Protein AF-A0AAW5JPA8-F1 (afdb_monomer_lite)

Organism: NCBI:txid1673721

pLDDT: mean 83.31, std 19.34, range [35.12, 98.19]

Foldseek 3Di:
DDDDDDDDPDDDDDDDDDDDDDDDPDDPVVVVVVVVVVVVVVVVVVVVVVVVVVVVVVVVVVVVVVVVVVVVVVVVVVVVVVVVVVVVVVVVVVVVVVVVVVVVVVVVVVVVVVVLVVLLVVLVVLLVVLVVCVVVVVLVVSLVSDVVCPPVNLVSSLVSLVVVQVVDDPVVVVVPRSNVSSVVSVVVSD

Structure (mmCIF, N/CA/C/O backbone):
data_AF-A0AAW5JPA8-F1
#
_entry.id   AF-A0AAW5JPA8-F1
#
loop_
_atom_site.group_PDB
_atom_site.id
_atom_site.type_symbol
_atom_site.label_atom_id
_atom_site.label_alt_id
_atom_site.label_comp_id
_atom_site.label_asym_id
_atom_site.label_entity_id
_atom_site.label_seq_id
_atom_site.pdbx_PDB_ins_code
_atom_site.Cartn_x
_atom_site.Cartn_y
_atom_site.Cartn_z
_atom_site.occupancy
_atom_site.B_iso_or_equiv
_atom_site.auth_seq_id
_atom_site.auth_comp_id
_atom_site.auth_asym_id
_atom_site.auth_atom_id
_atom_site.pdbx_PDB_model_num
ATOM 1 N N . MET A 1 1 ? -48.860 -44.526 145.002 1.00 35.12 1 MET A N 1
ATOM 2 C CA . MET A 1 1 ? -48.130 -45.791 144.762 1.00 35.12 1 MET A CA 1
ATOM 3 C C . MET A 1 1 ? -49.117 -46.803 144.205 1.00 35.12 1 MET A C 1
ATOM 5 O O . MET A 1 1 ? -50.212 -46.855 144.745 1.00 35.12 1 MET A O 1
ATOM 9 N N . SER A 1 2 ? -48.682 -47.565 143.189 1.00 40.59 2 SER A N 1
ATOM 10 C CA . SER A 1 2 ? -49.334 -48.725 142.537 1.00 40.59 2 SER A CA 1
ATOM 11 C C . SER A 1 2 ? -50.616 -48.456 141.749 1.00 40.59 2 SER A C 1
ATOM 13 O O . SER A 1 2 ? -51.501 -47.786 142.254 1.00 40.59 2 SER A O 1
ATOM 15 N N . THR A 1 3 ? -50.829 -48.954 140.529 1.00 41.81 3 THR A N 1
ATOM 16 C CA . THR A 1 3 ? -50.140 -49.891 139.598 1.00 41.81 3 THR A CA 1
ATOM 17 C C . THR A 1 3 ? -50.833 -49.676 138.232 1.00 41.81 3 THR A C 1
ATOM 19 O O . THR A 1 3 ? -52.007 -49.318 138.232 1.00 41.81 3 THR A O 1
ATOM 22 N N . GLY A 1 4 ? -50.164 -49.686 137.070 1.00 38.84 4 GLY A N 1
ATOM 23 C CA . GLY A 1 4 ? -49.804 -50.893 136.294 1.00 38.84 4 GLY A CA 1
ATOM 24 C C . GLY A 1 4 ? -51.066 -51.591 135.751 1.00 38.84 4 GLY A C 1
ATOM 25 O O . GLY A 1 4 ? -51.997 -51.798 136.514 1.00 38.84 4 GLY A O 1
ATOM 26 N N . SER A 1 5 ? -51.216 -52.023 134.504 1.00 47.69 5 SER A N 1
ATOM 27 C CA . SER A 1 5 ? -50.374 -52.098 133.310 1.00 47.69 5 SER A CA 1
ATOM 28 C C . SER A 1 5 ? -51.313 -52.534 132.173 1.00 47.69 5 SER A C 1
ATOM 30 O O . SER A 1 5 ? -52.306 -53.215 132.430 1.00 47.69 5 SER A O 1
ATOM 32 N N . ASP A 1 6 ? -50.971 -52.150 130.950 1.00 46.78 6 ASP A N 1
ATOM 33 C CA . ASP A 1 6 ? -51.027 -52.973 129.738 1.00 46.78 6 ASP A CA 1
ATOM 34 C C . ASP A 1 6 ? -52.208 -53.929 129.554 1.00 46.78 6 ASP A C 1
ATOM 36 O O . ASP A 1 6 ? -52.205 -55.057 130.048 1.00 46.78 6 ASP A O 1
ATOM 40 N N . LYS A 1 7 ? -53.126 -53.533 128.671 1.00 40.72 7 LYS A N 1
ATOM 41 C CA . LYS A 1 7 ? -53.686 -54.460 127.690 1.00 40.72 7 LYS A CA 1
ATOM 42 C C . LYS A 1 7 ? -53.863 -53.755 126.351 1.00 40.72 7 LYS A C 1
ATOM 44 O O . LYS A 1 7 ? -54.593 -52.775 126.269 1.00 40.72 7 LYS A O 1
ATOM 49 N N . GLU A 1 8 ? -53.214 -54.347 125.348 1.00 40.47 8 GLU A N 1
ATOM 50 C CA . GLU A 1 8 ? -53.599 -54.348 123.931 1.00 40.47 8 GLU A CA 1
ATOM 51 C C . GLU A 1 8 ? -53.250 -53.038 123.198 1.00 40.47 8 GLU A C 1
ATOM 53 O O . GLU A 1 8 ? -53.978 -52.061 123.238 1.00 40.47 8 GLU A O 1
ATOM 58 N N . GLU A 1 9 ? -52.141 -52.892 122.470 1.00 40.81 9 GLU A N 1
ATOM 59 C CA . GLU A 1 9 ? -51.419 -53.860 121.630 1.00 40.81 9 GLU A CA 1
ATOM 60 C C . GLU A 1 9 ? -52.333 -54.775 120.800 1.00 40.81 9 GLU A C 1
ATOM 62 O O . GLU A 1 9 ? -52.071 -55.956 120.614 1.00 40.81 9 GLU A O 1
ATOM 67 N N . GLN A 1 10 ? -53.423 -54.213 120.276 1.00 39.72 10 GLN A N 1
ATOM 68 C CA . GLN A 1 10 ? -54.075 -54.716 119.071 1.00 39.72 10 GLN A CA 1
ATOM 69 C C . GLN A 1 10 ? -54.496 -53.529 118.199 1.00 39.72 10 GLN A C 1
ATOM 71 O O . GLN A 1 10 ? -55.139 -52.596 118.665 1.00 39.72 10 GLN A O 1
ATOM 76 N N . ALA A 1 11 ? -54.127 -53.597 116.922 1.00 38.91 11 ALA A N 1
ATOM 77 C CA . ALA A 1 11 ? -54.464 -52.664 115.847 1.00 38.91 11 ALA A CA 1
ATOM 78 C C . ALA A 1 11 ? -53.628 -51.375 115.753 1.00 38.91 11 ALA A C 1
ATOM 80 O O . ALA A 1 11 ? -54.106 -50.296 115.406 1.00 38.91 11 ALA A O 1
ATOM 81 N N . SER A 1 12 ? -52.314 -51.529 115.880 1.00 40.28 12 SER A N 1
ATOM 82 C CA . SER A 1 12 ? -51.448 -50.974 114.844 1.00 40.28 12 SER A CA 1
ATOM 83 C C . SER A 1 12 ? -51.970 -51.383 113.450 1.00 40.28 12 SER A C 1
ATOM 85 O O . SER A 1 12 ? -52.352 -52.531 113.234 1.00 40.28 12 SER A O 1
ATOM 87 N N . LEU A 1 13 ? -51.915 -50.431 112.509 1.00 45.81 13 LEU A N 1
ATOM 88 C CA . LEU A 1 13 ? -52.109 -50.574 111.055 1.00 45.81 13 LEU A CA 1
ATOM 89 C C . LEU A 1 13 ? -53.549 -50.452 110.516 1.00 45.81 13 LEU A C 1
ATOM 91 O O . LEU A 1 13 ? -54.180 -51.433 110.131 1.00 45.81 13 LEU A O 1
ATOM 95 N N . GLN A 1 14 ? -53.997 -49.207 110.349 1.00 39.03 14 GLN A N 1
ATOM 96 C CA . GLN A 1 14 ? -54.733 -48.747 109.158 1.00 39.03 14 GLN A CA 1
ATOM 97 C C . GLN A 1 14 ? -54.706 -47.211 109.165 1.00 39.03 14 GLN A C 1
ATOM 99 O O . GLN A 1 14 ? -55.479 -46.557 109.846 1.00 39.03 14 GLN A O 1
ATOM 104 N N . HIS A 1 15 ? -53.589 -46.616 108.754 1.00 45.59 15 HIS A N 1
ATOM 105 C CA . HIS A 1 15 ? -53.402 -46.090 107.402 1.00 45.59 15 HIS A CA 1
ATOM 106 C C . HIS A 1 15 ? -54.534 -45.181 106.910 1.00 45.59 15 HIS A C 1
ATOM 108 O O . HIS A 1 15 ? -55.661 -45.617 106.717 1.00 45.59 15 HIS A O 1
ATOM 114 N N . ALA A 1 16 ? -54.079 -43.991 106.520 1.00 40.31 16 ALA A N 1
ATOM 115 C CA . ALA A 1 16 ? -54.649 -43.088 105.534 1.00 40.31 16 ALA A CA 1
ATOM 116 C C . ALA A 1 16 ? -55.584 -41.996 106.059 1.00 40.31 16 ALA A C 1
ATOM 118 O O . ALA A 1 16 ? -56.517 -42.240 106.811 1.00 40.31 16 ALA A O 1
ATOM 119 N N . ALA A 1 17 ? -55.306 -40.810 105.516 1.00 38.59 17 ALA A N 1
ATOM 120 C CA . ALA A 1 17 ? -56.107 -39.598 105.525 1.00 38.59 17 ALA A CA 1
ATOM 121 C C . ALA A 1 17 ? -56.157 -38.853 106.870 1.00 38.59 17 ALA A C 1
ATOM 123 O O . ALA A 1 17 ? -56.498 -39.394 107.906 1.00 38.59 17 ALA A O 1
ATOM 124 N N . GLU A 1 18 ? -55.831 -37.574 106.967 1.00 37.81 18 GLU A N 1
ATOM 125 C CA . GLU A 1 18 ? -55.577 -36.564 105.950 1.00 37.81 18 GLU A CA 1
ATOM 126 C C . GLU A 1 18 ? -55.031 -35.357 106.720 1.00 37.81 18 GLU A C 1
ATOM 128 O O . GLU A 1 18 ? -55.553 -34.964 107.766 1.00 37.81 18 GLU A O 1
ATOM 133 N N . HIS A 1 19 ? -53.955 -34.760 106.220 1.00 50.25 19 HIS A N 1
ATOM 134 C CA . HIS A 1 19 ? -53.735 -33.342 106.448 1.00 50.25 19 HIS A CA 1
ATOM 135 C C . HIS A 1 19 ? -54.849 -32.579 105.738 1.00 50.25 19 HIS A C 1
ATOM 137 O O . HIS A 1 19 ? -54.941 -32.710 104.529 1.00 50.25 19 HIS A O 1
ATOM 143 N N . GLU A 1 20 ? -55.576 -31.703 106.431 1.00 37.34 20 GLU A N 1
ATOM 144 C CA . GLU A 1 20 ? -55.906 -30.393 105.861 1.00 37.34 20 GLU A CA 1
ATOM 145 C C . GLU A 1 20 ? -56.422 -29.424 106.929 1.00 37.34 20 GLU A C 1
ATOM 147 O O . GLU A 1 20 ? -57.424 -29.642 107.607 1.00 37.34 20 GLU A O 1
ATOM 152 N N . LYS A 1 21 ? -55.689 -28.320 107.100 1.00 42.56 21 LYS A N 1
ATOM 153 C CA . LYS A 1 21 ? -56.141 -27.162 107.874 1.00 42.56 21 LYS A CA 1
ATOM 154 C C . LYS A 1 21 ? -57.191 -26.413 107.042 1.00 42.56 21 LYS A C 1
ATOM 156 O O . LYS A 1 21 ? -57.010 -26.278 105.834 1.00 42.56 21 LYS A O 1
ATOM 161 N N . PRO A 1 22 ? -58.250 -25.868 107.661 1.00 41.97 22 PRO A N 1
ATOM 162 C CA . PRO A 1 22 ? -59.361 -25.270 106.936 1.00 41.97 22 PRO A CA 1
ATOM 163 C C . PRO A 1 22 ? -58.899 -24.023 106.174 1.00 41.97 22 PRO A C 1
ATOM 165 O O . PRO A 1 22 ? -58.449 -23.036 106.763 1.00 41.97 22 PRO A O 1
ATOM 168 N N . HIS A 1 23 ? -59.022 -24.066 104.849 1.00 45.38 23 HIS A N 1
ATOM 169 C CA . HIS A 1 23 ? -58.753 -22.941 103.965 1.00 45.38 23 HIS A CA 1
ATOM 170 C C . HIS A 1 23 ? -59.693 -21.767 104.289 1.00 45.38 23 HIS A C 1
ATOM 172 O O . HIS A 1 23 ? -60.901 -21.813 104.051 1.00 45.38 23 HIS A O 1
ATOM 178 N N . LYS A 1 24 ? -59.127 -20.673 104.820 1.00 49.31 24 LYS A N 1
ATOM 179 C CA . LYS A 1 24 ? -59.787 -19.361 104.857 1.00 49.31 24 LYS A CA 1
ATOM 180 C C . LYS A 1 24 ? -60.082 -18.940 103.419 1.00 49.31 24 LYS A C 1
ATOM 182 O O . LYS A 1 24 ? -59.168 -18.863 102.601 1.00 49.31 24 LYS A O 1
ATOM 187 N N . LYS A 1 25 ? -61.348 -18.643 103.124 1.00 53.53 25 LYS A N 1
ATOM 188 C CA . LYS A 1 25 ? -61.790 -18.102 101.834 1.00 53.53 25 LYS A CA 1
ATOM 189 C C . LYS A 1 25 ? -61.153 -16.725 101.634 1.00 53.53 25 LYS A C 1
ATOM 191 O O . LYS A 1 25 ? -61.656 -15.720 102.128 1.00 53.53 25 LYS A O 1
ATOM 196 N N . LEU A 1 26 ? -60.004 -16.698 100.969 1.00 54.34 26 LEU A N 1
ATOM 197 C CA . LEU A 1 26 ? -59.405 -15.478 100.444 1.00 54.34 26 LEU A CA 1
ATOM 198 C C . LEU A 1 26 ? -60.447 -14.813 99.535 1.00 54.34 26 LEU A C 1
ATOM 200 O O . LEU A 1 26 ? -61.056 -15.475 98.693 1.00 54.34 26 LEU A O 1
ATOM 204 N N . SER A 1 27 ? -60.714 -13.529 99.778 1.00 64.12 27 SER A N 1
ATOM 205 C CA . SER A 1 27 ? -61.751 -12.777 99.073 1.00 64.12 27 SER A CA 1
ATOM 206 C C . SER A 1 27 ? -61.521 -12.868 97.565 1.00 64.12 27 SER A C 1
ATOM 208 O O . SER A 1 27 ? -60.423 -12.596 97.081 1.00 64.12 27 SER A O 1
ATOM 210 N N . VAL A 1 28 ? -62.563 -13.232 96.817 1.00 69.62 28 VAL A N 1
ATOM 211 C CA . VAL A 1 28 ? -62.558 -13.308 95.342 1.00 69.62 28 VAL A CA 1
ATOM 212 C C . VAL A 1 28 ? -62.019 -12.010 94.725 1.00 69.62 28 VAL A C 1
ATOM 214 O O . VAL A 1 28 ? -61.326 -12.027 93.711 1.00 69.62 28 VAL A O 1
ATOM 217 N N . MET A 1 29 ? -62.259 -10.884 95.400 1.00 69.81 29 MET A N 1
ATOM 218 C CA . MET A 1 29 ? -61.772 -9.561 95.025 1.00 69.81 29 MET A CA 1
ATOM 219 C C . MET A 1 29 ? -60.236 -9.461 95.048 1.00 69.81 29 MET A C 1
ATOM 221 O O . MET A 1 29 ? -59.654 -8.826 94.174 1.00 69.81 29 MET A O 1
ATOM 225 N N . THR A 1 30 ? -59.559 -10.133 95.984 1.00 70.75 30 THR A N 1
ATOM 226 C CA . THR A 1 30 ? -58.089 -10.175 96.060 1.00 70.75 30 THR A CA 1
ATOM 227 C C . THR A 1 30 ? -57.494 -10.971 94.897 1.00 70.75 30 THR A C 1
ATOM 229 O O . THR A 1 30 ? -56.521 -10.528 94.293 1.00 70.75 30 THR A O 1
ATOM 232 N N . TYR A 1 31 ? -58.103 -12.102 94.523 1.00 80.31 31 TYR A N 1
ATOM 233 C CA . TYR A 1 31 ? -57.680 -12.870 93.347 1.00 80.31 31 TYR A CA 1
ATOM 234 C C . TYR A 1 31 ? -57.886 -12.096 92.041 1.00 80.31 31 TYR A C 1
ATOM 236 O O . TYR A 1 31 ? -57.008 -12.133 91.184 1.00 80.31 31 TYR A O 1
ATOM 244 N N . LEU A 1 32 ? -58.990 -11.351 91.901 1.00 81.12 32 LEU A N 1
ATOM 245 C CA . LEU A 1 32 ? -59.243 -10.508 90.727 1.00 81.12 32 LEU A CA 1
ATOM 246 C C . LEU A 1 32 ? -58.180 -9.405 90.577 1.00 81.12 32 LEU A C 1
ATOM 248 O O . LEU A 1 32 ? -57.671 -9.186 89.483 1.00 81.12 32 LEU A O 1
ATOM 252 N N . VAL A 1 33 ? -57.798 -8.748 91.677 1.00 84.00 33 VAL A N 1
ATOM 253 C CA . VAL A 1 33 ? -56.738 -7.722 91.677 1.00 84.00 33 VAL A CA 1
ATOM 254 C C . VAL A 1 33 ? -55.378 -8.323 91.318 1.00 84.00 33 VAL A C 1
ATOM 256 O O . VAL A 1 33 ? -54.648 -7.734 90.525 1.00 84.00 33 VAL A O 1
ATOM 259 N N . ILE A 1 34 ? -55.047 -9.509 91.839 1.00 82.75 34 ILE A N 1
ATOM 260 C CA . ILE A 1 34 ? -53.806 -10.219 91.488 1.00 82.75 34 ILE A CA 1
ATOM 261 C C . ILE A 1 34 ? -53.817 -10.642 90.013 1.00 82.75 34 ILE A C 1
ATOM 263 O O . ILE A 1 34 ? -52.799 -10.501 89.343 1.00 82.75 34 ILE A O 1
ATOM 267 N N . LEU A 1 35 ? -54.954 -11.103 89.484 1.00 83.19 35 LEU A N 1
ATOM 268 C CA . LEU A 1 35 ? -55.107 -11.466 88.073 1.00 83.19 35 LEU A CA 1
ATOM 269 C C . LEU A 1 35 ? -54.914 -10.246 87.156 1.00 83.19 35 LEU A C 1
ATOM 271 O O . LEU A 1 35 ? -54.209 -10.336 86.155 1.00 83.19 35 LEU A O 1
ATOM 275 N N . ILE A 1 36 ? -55.489 -9.097 87.524 1.00 84.88 36 ILE A N 1
ATOM 276 C CA . ILE A 1 36 ? -55.318 -7.831 86.798 1.00 84.88 36 ILE A CA 1
ATOM 277 C C . ILE A 1 36 ? -53.856 -7.373 86.864 1.00 84.88 36 ILE A C 1
ATOM 279 O O . ILE A 1 36 ? -53.275 -7.033 85.837 1.00 84.88 36 ILE A O 1
ATOM 283 N N . ALA A 1 37 ? -53.229 -7.413 88.042 1.00 83.06 37 ALA A N 1
ATOM 284 C CA . ALA A 1 37 ? -51.821 -7.059 88.207 1.00 83.06 37 ALA A CA 1
ATOM 285 C C . ALA A 1 37 ? -50.890 -7.990 87.409 1.00 83.06 37 ALA A C 1
ATOM 287 O O . ALA A 1 37 ? -49.956 -7.519 86.763 1.00 83.06 37 ALA A O 1
ATOM 288 N N . ALA A 1 38 ? -51.170 -9.295 87.394 1.00 87.56 38 ALA A N 1
ATOM 289 C CA . ALA A 1 38 ? -50.450 -10.268 86.581 1.00 87.56 38 ALA A CA 1
ATOM 290 C C . ALA A 1 38 ? -50.628 -9.991 85.081 1.00 87.56 38 ALA A C 1
ATOM 292 O O . ALA A 1 38 ? -49.649 -10.025 84.344 1.00 87.56 38 ALA A O 1
ATOM 293 N N . ALA A 1 39 ? -51.836 -9.641 84.629 1.00 87.38 39 ALA A N 1
ATOM 294 C CA . ALA A 1 39 ? -52.081 -9.246 83.243 1.00 87.38 39 ALA A CA 1
ATOM 295 C C . ALA A 1 39 ? -51.302 -7.976 82.860 1.00 87.38 39 ALA A C 1
ATOM 297 O O . ALA A 1 39 ? -50.673 -7.943 81.807 1.00 87.38 39 ALA A O 1
ATOM 298 N N . PHE A 1 40 ? -51.264 -6.960 83.728 1.00 87.88 40 PHE A N 1
ATOM 299 C CA . PHE A 1 40 ? -50.447 -5.761 83.509 1.00 87.88 40 PHE A CA 1
ATOM 300 C C . PHE A 1 40 ? -48.944 -6.063 83.481 1.00 87.88 40 PHE A C 1
ATOM 302 O O . PHE A 1 40 ? -48.231 -5.510 82.647 1.00 87.88 40 PHE A O 1
ATOM 309 N N . LEU A 1 41 ? -48.456 -6.962 84.340 1.00 84.44 41 LEU A N 1
ATOM 310 C CA . LEU A 1 41 ? -47.060 -7.410 84.312 1.00 84.44 41 LEU A CA 1
ATOM 311 C C . LEU A 1 41 ? -46.729 -8.179 83.030 1.00 84.44 41 LEU A C 1
ATOM 313 O O . LEU A 1 41 ? -45.668 -7.962 82.450 1.00 84.44 41 LEU A O 1
ATOM 317 N N . LEU A 1 42 ? -47.639 -9.033 82.558 1.00 83.38 42 LEU A N 1
ATOM 318 C CA . LEU A 1 42 ? -47.493 -9.736 81.284 1.00 83.38 42 LEU A CA 1
ATOM 319 C C . LEU A 1 42 ? -47.501 -8.760 80.101 1.00 83.38 42 LEU A C 1
ATOM 321 O O . LEU A 1 42 ? -46.689 -8.909 79.191 1.00 83.38 42 LEU A O 1
ATOM 325 N N . LEU A 1 43 ? -48.348 -7.727 80.136 1.00 84.44 43 LEU A N 1
ATOM 326 C CA . LEU A 1 43 ? -48.354 -6.657 79.135 1.00 84.44 43 LEU A CA 1
ATOM 327 C C . LEU A 1 43 ? -47.056 -5.842 79.161 1.00 84.44 43 LEU A C 1
ATOM 329 O O . LEU A 1 43 ? -46.518 -5.544 78.099 1.00 84.44 43 LEU A O 1
ATOM 333 N N . LEU A 1 44 ? -46.513 -5.530 80.341 1.00 83.94 44 LEU A N 1
ATOM 334 C CA . LEU A 1 44 ? -45.218 -4.852 80.474 1.00 83.94 44 LEU A CA 1
ATOM 335 C C . LEU A 1 44 ? -44.070 -5.712 79.936 1.00 83.94 44 LEU A C 1
ATOM 337 O O . LEU A 1 44 ? -43.240 -5.212 79.181 1.00 83.94 44 LEU A O 1
ATOM 341 N N . LEU A 1 45 ? -44.038 -7.005 80.265 1.00 77.62 45 LEU A N 1
ATOM 342 C CA . LEU A 1 45 ? -43.052 -7.949 79.728 1.00 77.62 45 LEU A CA 1
ATOM 343 C C . LEU A 1 45 ? -43.160 -8.075 78.202 1.00 77.62 45 LEU A C 1
ATOM 345 O O . LEU A 1 45 ? -42.141 -8.033 77.513 1.00 77.62 45 LEU A O 1
ATOM 349 N N . SER A 1 46 ? -44.383 -8.162 77.670 1.00 76.19 46 SER A N 1
ATOM 350 C CA . SER A 1 46 ? -44.649 -8.177 76.228 1.00 76.19 46 SER A CA 1
ATOM 351 C C . SER A 1 46 ? -44.191 -6.883 75.555 1.00 76.19 46 SER A C 1
ATOM 353 O O . SER A 1 46 ? -43.585 -6.924 74.488 1.00 76.19 46 SER A O 1
ATOM 355 N N . TYR A 1 47 ? -44.432 -5.736 76.189 1.00 77.75 47 TYR A N 1
ATOM 356 C CA . TYR A 1 47 ? -44.018 -4.431 75.687 1.00 77.75 47 TYR A CA 1
ATOM 357 C C . TYR A 1 47 ? -42.491 -4.284 75.661 1.00 77.75 47 TYR A C 1
ATOM 359 O O . TYR A 1 47 ? -41.941 -3.850 74.654 1.00 77.75 47 TYR A O 1
ATOM 367 N N . PHE A 1 48 ? -41.781 -4.713 76.711 1.00 74.00 48 PHE A N 1
ATOM 368 C CA . PHE A 1 48 ? -40.312 -4.694 76.733 1.00 74.00 48 PHE A CA 1
ATOM 369 C C . PHE A 1 48 ? -39.690 -5.636 75.694 1.00 74.00 48 PHE A C 1
ATOM 371 O O . PHE A 1 48 ? -38.721 -5.257 75.031 1.00 74.00 48 PHE A O 1
ATOM 378 N N . MET A 1 49 ? -40.253 -6.837 75.520 1.00 68.56 49 MET A N 1
ATOM 379 C CA . MET A 1 49 ? -39.843 -7.768 74.460 1.00 68.56 49 MET A CA 1
ATOM 380 C C . MET A 1 49 ? -40.032 -7.139 73.077 1.00 68.56 49 MET A C 1
ATOM 382 O O . MET A 1 49 ? -39.126 -7.178 72.248 1.00 68.56 49 MET A O 1
ATOM 386 N N . GLN A 1 50 ? -41.178 -6.495 72.852 1.00 64.44 50 GLN A N 1
ATOM 387 C CA . GLN A 1 50 ? -41.484 -5.840 71.588 1.00 64.44 50 GLN A CA 1
ATOM 388 C C . GLN A 1 50 ? -40.629 -4.591 71.358 1.00 64.44 50 GLN A C 1
ATOM 390 O O . GLN A 1 50 ? -40.222 -4.349 70.232 1.00 64.44 50 GLN A O 1
ATOM 395 N N . GLN A 1 51 ? -40.286 -3.823 72.392 1.00 66.25 51 GLN A N 1
ATOM 396 C CA . GLN A 1 51 ? -39.446 -2.635 72.251 1.00 66.25 51 GLN A CA 1
ATOM 397 C C . GLN A 1 51 ? -38.003 -2.985 71.863 1.00 66.25 51 GLN A C 1
ATOM 399 O O . GLN A 1 51 ? -37.453 -2.327 70.981 1.00 66.25 51 GLN A O 1
ATOM 404 N N . ARG A 1 52 ? -37.410 -4.040 72.448 1.00 62.03 52 ARG A N 1
ATOM 405 C CA . ARG A 1 52 ? -36.101 -4.549 71.994 1.00 62.03 52 ARG A CA 1
ATOM 406 C C . ARG A 1 52 ? -36.182 -5.148 70.595 1.00 62.03 52 ARG A C 1
ATOM 408 O O . ARG A 1 52 ? -35.384 -4.766 69.749 1.00 62.03 52 ARG A O 1
ATOM 415 N N . ALA A 1 53 ? -37.173 -6.000 70.327 1.00 61.22 53 ALA A N 1
ATOM 416 C CA . ALA A 1 53 ? -37.343 -6.612 69.009 1.00 61.22 53 ALA A CA 1
ATOM 417 C C . ALA A 1 53 ? -37.575 -5.567 67.902 1.00 61.22 53 ALA A C 1
ATOM 419 O O . ALA A 1 53 ? -37.062 -5.708 66.799 1.00 61.22 53 ALA A O 1
ATOM 420 N N . ASN A 1 54 ? -38.303 -4.487 68.196 1.00 60.94 54 ASN A N 1
ATOM 421 C CA . ASN A 1 54 ? -38.570 -3.414 67.240 1.00 60.94 54 ASN A CA 1
ATOM 422 C C . ASN A 1 54 ? -37.345 -2.501 67.042 1.00 60.94 54 ASN A C 1
ATOM 424 O O . ASN A 1 54 ? -37.103 -2.046 65.931 1.00 60.94 54 ASN A O 1
ATOM 428 N N . GLN A 1 55 ? -36.535 -2.258 68.080 1.00 60.66 55 GLN A N 1
ATOM 429 C CA . GLN A 1 55 ? -35.256 -1.545 67.938 1.00 60.66 55 GLN A CA 1
ATOM 430 C C . GLN A 1 55 ? -34.228 -2.354 67.142 1.00 60.66 55 GLN A C 1
ATOM 432 O O . GLN A 1 55 ? -33.561 -1.790 66.279 1.00 60.66 55 GLN A O 1
ATOM 437 N N . GLU A 1 56 ? -34.127 -3.659 67.398 1.00 60.69 56 GLU A N 1
ATOM 438 C CA . GLU A 1 56 ? -33.254 -4.567 66.650 1.00 60.69 56 GLU A CA 1
ATOM 439 C C . GLU A 1 56 ? -33.710 -4.670 65.187 1.00 60.69 56 GLU A C 1
ATOM 441 O O . GLU A 1 56 ? -32.891 -4.488 64.296 1.00 60.69 56 GLU A O 1
ATOM 446 N N . ALA A 1 57 ? -35.013 -4.813 64.914 1.00 61.47 57 ALA A N 1
ATOM 447 C CA . ALA A 1 57 ? -35.542 -4.832 63.547 1.00 61.47 57 ALA A CA 1
ATOM 448 C C . ALA A 1 57 ? -35.331 -3.504 62.793 1.00 61.47 57 ALA A C 1
ATOM 450 O O . ALA A 1 57 ? -35.021 -3.516 61.605 1.00 61.47 57 ALA A O 1
ATOM 451 N N . ILE A 1 58 ? -35.473 -2.351 63.458 1.00 60.84 58 ILE A N 1
ATOM 452 C CA . ILE A 1 58 ? -35.211 -1.039 62.841 1.00 60.84 58 ILE A CA 1
ATOM 453 C C . ILE A 1 58 ? -33.711 -0.842 62.582 1.00 60.84 58 ILE A C 1
ATOM 455 O O . ILE A 1 58 ? -33.350 -0.331 61.523 1.00 60.84 58 ILE A O 1
ATOM 459 N N . ALA A 1 59 ? -32.840 -1.250 63.509 1.00 64.38 59 ALA A N 1
ATOM 460 C CA . ALA A 1 59 ? -31.391 -1.186 63.326 1.00 64.38 59 ALA A CA 1
ATOM 461 C C . ALA A 1 59 ? -30.924 -2.100 62.183 1.00 64.38 59 ALA A C 1
ATOM 463 O O . ALA A 1 59 ? -30.122 -1.678 61.353 1.00 64.38 59 ALA A O 1
ATOM 464 N N . ASP A 1 60 ? -31.484 -3.307 62.091 1.00 62.56 60 ASP A N 1
ATOM 465 C CA . ASP A 1 60 ? -31.174 -4.273 61.037 1.00 62.56 60 ASP A CA 1
ATOM 466 C C . ASP A 1 60 ? -31.689 -3.785 59.672 1.00 62.56 60 ASP A C 1
ATOM 468 O O . ASP A 1 60 ? -30.954 -3.795 58.686 1.00 62.56 60 ASP A O 1
ATOM 472 N N . LEU A 1 61 ? -32.901 -3.218 59.607 1.00 64.56 61 LEU A N 1
ATOM 473 C CA . LEU A 1 61 ? -33.421 -2.563 58.399 1.00 64.56 61 LEU A CA 1
ATOM 474 C C . LEU A 1 61 ? -32.577 -1.352 57.977 1.00 64.56 61 LEU A C 1
ATOM 476 O O . LEU A 1 61 ? -32.316 -1.185 56.788 1.00 64.56 61 LEU A O 1
ATOM 480 N N . GLN A 1 62 ? -32.121 -0.517 58.916 1.00 61.25 62 GLN A N 1
ATOM 481 C CA . GLN A 1 62 ? -31.235 0.614 58.614 1.00 61.25 62 GLN A CA 1
ATOM 482 C C . GLN A 1 62 ? -29.864 0.145 58.120 1.00 61.25 62 GLN A C 1
ATOM 484 O O . GLN A 1 62 ? -29.354 0.683 57.140 1.00 61.25 62 GLN A O 1
ATOM 489 N N . GLN A 1 63 ? -29.282 -0.879 58.745 1.00 66.50 63 GLN A N 1
ATOM 490 C CA . GLN A 1 63 ? -28.016 -1.467 58.315 1.00 66.50 63 GLN A CA 1
ATOM 491 C C . GLN A 1 63 ? -28.137 -2.106 56.925 1.00 66.50 63 GLN A C 1
ATOM 493 O O . GLN A 1 63 ? -27.265 -1.901 56.082 1.00 66.50 63 GLN A O 1
ATOM 498 N N . THR A 1 64 ? -29.237 -2.814 56.662 1.00 66.81 64 THR A N 1
ATOM 499 C CA . THR A 1 64 ? -29.522 -3.442 55.362 1.00 66.81 64 THR A CA 1
ATOM 500 C C . THR A 1 64 ? -29.820 -2.399 54.282 1.00 66.81 64 THR A C 1
ATOM 502 O O . THR A 1 64 ? -29.395 -2.542 53.141 1.00 66.81 64 THR A O 1
ATOM 505 N N . SER A 1 65 ? -30.505 -1.308 54.631 1.00 64.88 65 SER A N 1
ATOM 506 C CA . SER A 1 65 ? -30.745 -0.181 53.726 1.00 64.88 65 SER A CA 1
ATOM 507 C C . SER A 1 65 ? -29.445 0.543 53.383 1.00 64.88 65 SER A C 1
ATOM 509 O O . SER A 1 65 ? -29.191 0.825 52.215 1.00 64.88 65 SER A O 1
ATOM 511 N N . ASN A 1 66 ? -28.602 0.826 54.378 1.00 68.50 66 ASN A N 1
ATOM 512 C CA . ASN A 1 66 ? -27.320 1.493 54.162 1.00 68.50 66 ASN A CA 1
ATOM 513 C C . ASN A 1 66 ? -26.373 0.621 53.326 1.00 68.50 66 ASN A C 1
ATOM 515 O O . ASN A 1 66 ? -25.719 1.133 52.421 1.00 68.50 66 ASN A O 1
ATOM 519 N N . SER A 1 67 ? -26.341 -0.695 53.561 1.00 74.19 67 SER A N 1
ATOM 520 C CA . SER A 1 67 ? -25.537 -1.620 52.756 1.00 74.19 67 SER A CA 1
ATOM 521 C C . SER A 1 67 ? -26.083 -1.802 51.335 1.00 74.19 67 SER A C 1
ATOM 523 O O . SER A 1 67 ? -25.295 -1.875 50.393 1.00 74.19 67 SER A O 1
ATOM 525 N N . ALA A 1 68 ? -27.406 -1.802 51.144 1.00 77.12 68 ALA A N 1
ATOM 526 C CA . ALA A 1 68 ? -28.027 -1.838 49.820 1.00 77.12 68 ALA A CA 1
ATOM 527 C C . ALA A 1 68 ? -27.749 -0.558 49.014 1.00 77.12 68 ALA A C 1
ATOM 529 O O . ALA A 1 68 ? -27.416 -0.644 47.834 1.00 77.12 68 ALA A O 1
ATOM 530 N N . VAL A 1 69 ? -27.823 0.618 49.648 1.00 81.94 69 VAL A N 1
ATOM 531 C CA . VAL A 1 69 ? -27.459 1.902 49.021 1.00 81.94 69 VAL A CA 1
ATOM 532 C C . VAL A 1 69 ? -25.977 1.920 48.658 1.00 81.94 69 VAL A C 1
ATOM 534 O O . VAL A 1 69 ? -25.633 2.235 47.527 1.00 81.94 69 VAL A O 1
ATOM 537 N N . GLN A 1 70 ? -25.100 1.484 49.561 1.00 82.62 70 GLN A N 1
ATOM 538 C CA . GLN A 1 70 ? -23.665 1.438 49.291 1.00 82.62 70 GLN A CA 1
ATOM 539 C C . GLN A 1 70 ? -23.311 0.436 48.180 1.00 82.62 70 GLN A C 1
ATOM 541 O O . GLN A 1 70 ? -22.443 0.700 47.349 1.00 82.62 70 GLN A O 1
ATOM 546 N N . SER A 1 71 ? -24.011 -0.700 4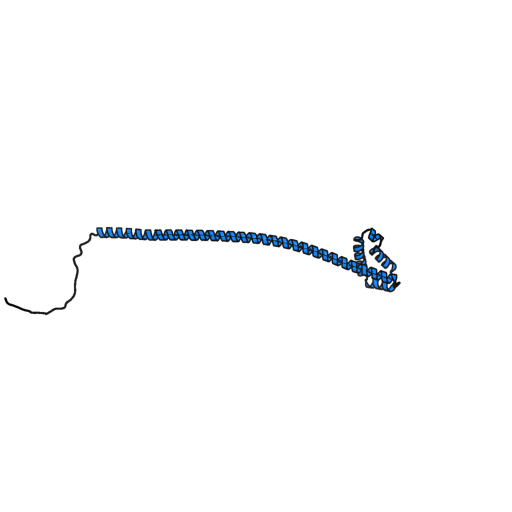8.113 1.00 86.62 71 SER A N 1
ATOM 547 C CA . SER A 1 71 ? -23.881 -1.643 47.000 1.00 86.62 71 SER A CA 1
ATOM 548 C C . SER A 1 71 ? -24.366 -1.041 45.682 1.00 86.62 71 SER A C 1
ATOM 550 O O . SER A 1 71 ? -23.750 -1.296 44.650 1.00 86.62 71 SER A O 1
ATOM 552 N N . LEU A 1 72 ? -25.451 -0.261 45.696 1.00 87.00 72 LEU A N 1
ATOM 553 C CA . LEU A 1 72 ? -25.938 0.453 44.515 1.00 87.00 72 LEU A CA 1
ATOM 554 C C . LEU A 1 72 ? -24.938 1.515 44.052 1.00 87.00 72 LEU A C 1
ATOM 556 O O . LEU A 1 72 ? -24.652 1.573 42.859 1.00 87.00 72 LEU A O 1
ATOM 560 N N . ASP A 1 73 ? -24.363 2.294 44.968 1.00 88.00 73 ASP A N 1
ATOM 561 C CA . ASP A 1 73 ? -23.341 3.296 44.646 1.00 88.00 73 ASP A CA 1
ATOM 562 C C . ASP A 1 73 ? -22.099 2.650 44.025 1.00 88.00 73 ASP A C 1
ATOM 564 O O . ASP A 1 73 ? -21.602 3.121 43.001 1.00 88.00 73 ASP A O 1
ATOM 568 N N . ASN A 1 74 ? -21.644 1.522 44.580 1.00 91.19 74 ASN A N 1
ATOM 569 C CA . ASN A 1 74 ? -20.548 0.743 44.005 1.00 91.19 74 ASN A CA 1
ATOM 570 C C . ASN A 1 74 ? -20.883 0.258 42.587 1.00 91.19 74 ASN A C 1
ATOM 572 O O . ASN A 1 74 ? -20.063 0.401 41.682 1.00 91.19 74 ASN A O 1
ATOM 576 N N . LEU A 1 75 ? -22.095 -0.265 42.372 1.00 91.62 75 LEU A N 1
ATOM 577 C CA . LEU A 1 75 ? -22.532 -0.760 41.064 1.00 91.62 75 LEU A CA 1
ATOM 578 C C . LEU A 1 75 ? -22.662 0.374 40.034 1.00 91.62 75 LEU A C 1
ATOM 580 O O . LEU A 1 75 ? -22.346 0.194 38.859 1.00 91.62 75 LEU A O 1
ATOM 584 N N . ILE A 1 76 ? -23.108 1.558 40.463 1.00 91.19 76 ILE A N 1
ATOM 585 C CA . ILE A 1 76 ? -23.167 2.760 39.623 1.00 91.19 76 ILE A CA 1
ATOM 586 C C . ILE A 1 76 ? -21.753 3.213 39.256 1.00 91.19 76 ILE A C 1
ATOM 588 O O . ILE A 1 76 ? -21.496 3.461 38.078 1.00 91.19 76 ILE A O 1
ATOM 592 N N . ALA A 1 77 ? -20.839 3.272 40.227 1.00 93.38 77 ALA A N 1
ATOM 593 C CA . ALA A 1 77 ? -19.450 3.654 39.999 1.00 93.38 77 ALA A CA 1
ATOM 594 C C . ALA A 1 77 ? -18.742 2.685 39.041 1.00 93.38 77 ALA A C 1
ATOM 596 O O . ALA A 1 77 ? -18.056 3.124 38.116 1.00 93.38 77 ALA A O 1
ATOM 597 N N . GLU A 1 78 ? -18.953 1.378 39.212 1.00 92.50 78 GLU A N 1
ATOM 598 C CA . GLU A 1 78 ? -18.433 0.349 38.312 1.00 92.50 78 GLU A CA 1
ATOM 599 C C . GLU A 1 78 ? -19.029 0.489 36.910 1.00 92.50 78 GLU A C 1
ATOM 601 O O . GLU A 1 78 ? -18.289 0.533 35.929 1.00 92.50 78 GLU A O 1
ATOM 606 N N . ARG A 1 79 ? -20.351 0.657 36.798 1.00 93.12 79 ARG A N 1
ATOM 607 C CA . ARG A 1 79 ? -21.024 0.888 35.514 1.00 93.12 79 ARG A CA 1
ATOM 608 C C . ARG A 1 79 ? -20.490 2.131 34.809 1.00 93.12 79 ARG A C 1
ATOM 610 O O . ARG A 1 79 ? -20.322 2.110 33.591 1.00 93.12 79 ARG A O 1
ATOM 617 N N . ASP A 1 80 ? -20.241 3.213 35.537 1.00 94.56 80 ASP A N 1
ATOM 618 C CA . ASP A 1 80 ? -19.669 4.437 34.972 1.00 94.56 80 ASP A CA 1
ATOM 619 C C . ASP A 1 80 ? -18.208 4.238 34.558 1.00 94.56 80 ASP A C 1
ATOM 621 O O . ASP A 1 80 ? -17.788 4.747 33.520 1.00 94.56 80 ASP A O 1
ATOM 625 N N . GLY A 1 81 ? -17.438 3.456 35.318 1.00 95.19 81 GLY A N 1
ATOM 626 C CA . GLY A 1 81 ? -16.100 3.014 34.927 1.00 95.19 81 GLY A CA 1
ATOM 627 C C . GLY A 1 81 ? -16.113 2.201 33.632 1.00 95.19 81 GLY A C 1
ATOM 628 O O . GLY A 1 81 ? -15.351 2.498 32.713 1.00 95.19 81 GLY A O 1
ATOM 629 N N . LEU A 1 82 ? -17.020 1.230 33.528 1.00 95.44 82 LEU A N 1
ATOM 630 C CA . LEU A 1 82 ? -17.197 0.396 32.341 1.00 95.44 82 LEU A CA 1
ATOM 631 C C . LEU A 1 82 ? -17.646 1.214 31.129 1.00 95.44 82 LEU A C 1
ATOM 633 O O . LEU A 1 82 ? -17.141 0.986 30.036 1.00 95.44 82 LEU A O 1
ATOM 637 N N . LYS A 1 83 ? -18.548 2.188 31.305 1.00 95.25 83 LYS A N 1
ATOM 638 C CA . LYS A 1 83 ? -18.952 3.097 30.221 1.00 95.25 83 LYS A CA 1
ATOM 639 C C . LYS A 1 83 ? -17.770 3.889 29.674 1.00 95.25 83 LYS A C 1
ATOM 641 O O . LYS A 1 83 ? -17.577 3.888 28.465 1.00 95.25 83 LYS A O 1
ATOM 646 N N . ARG A 1 84 ? -16.945 4.479 30.546 1.00 96.06 84 ARG A N 1
ATOM 647 C CA . ARG A 1 84 ? -15.737 5.208 30.118 1.00 96.06 84 ARG A CA 1
ATOM 648 C C . ARG A 1 84 ? -14.753 4.305 29.380 1.00 96.06 84 ARG A C 1
ATOM 650 O O . ARG A 1 84 ? -14.235 4.699 28.347 1.00 96.06 84 ARG A O 1
ATOM 657 N N . GLN A 1 85 ? -14.522 3.089 29.879 1.00 95.06 85 GLN A N 1
ATOM 658 C CA . GLN A 1 85 ? -13.657 2.122 29.192 1.00 95.06 85 GLN A CA 1
ATOM 659 C C . GLN A 1 85 ? -14.214 1.740 27.821 1.00 95.06 85 GLN A C 1
ATOM 661 O O . GLN A 1 85 ? -13.455 1.596 26.872 1.00 95.06 85 GLN A O 1
ATOM 666 N N . ASN A 1 86 ? -15.533 1.588 27.705 1.00 95.44 86 ASN A N 1
ATOM 667 C CA . ASN A 1 86 ? -16.177 1.276 26.436 1.00 95.44 86 ASN A CA 1
ATOM 668 C C . ASN A 1 86 ? -16.033 2.438 25.441 1.00 95.44 86 ASN A C 1
ATOM 670 O O . ASN A 1 86 ? -15.636 2.215 24.307 1.00 95.44 86 ASN A O 1
ATOM 674 N N . GLU A 1 87 ? -16.244 3.680 25.886 1.00 96.19 87 GLU A N 1
ATOM 675 C CA . GLU A 1 87 ? -16.013 4.888 25.080 1.00 96.19 87 GLU A CA 1
ATOM 676 C C . GLU A 1 87 ? -14.544 5.018 24.636 1.00 96.19 87 GLU A C 1
ATOM 678 O O . GLU A 1 87 ? -14.268 5.320 23.474 1.00 96.19 87 GLU A O 1
ATOM 683 N N . GLU A 1 88 ? -13.589 4.739 25.529 1.00 96.69 88 GLU A N 1
ATOM 684 C CA . GLU A 1 88 ? -12.157 4.757 25.208 1.00 96.69 88 GLU A CA 1
ATOM 685 C C . GLU A 1 88 ? -11.788 3.656 24.205 1.00 96.69 88 GLU A C 1
ATOM 687 O O . GLU A 1 88 ? -11.065 3.907 23.243 1.00 96.69 88 GLU A O 1
ATOM 692 N N . LEU A 1 89 ? -12.307 2.440 24.394 1.00 97.38 89 LEU A N 1
ATOM 693 C CA . LEU A 1 89 ? -12.104 1.332 23.463 1.00 97.38 89 LEU A CA 1
ATOM 694 C C . LEU A 1 89 ? -12.723 1.624 22.094 1.00 97.38 89 LEU A C 1
ATOM 696 O O . LEU A 1 89 ? -12.094 1.330 21.083 1.00 97.38 89 LEU A O 1
ATOM 700 N N . GLN A 1 90 ? -13.914 2.223 22.055 1.00 95.69 90 GLN A N 1
ATOM 701 C CA . GLN A 1 90 ? -14.572 2.651 20.821 1.00 95.69 90 GLN A CA 1
ATOM 702 C C . GLN A 1 90 ? -13.712 3.685 20.083 1.00 95.69 90 GLN A C 1
ATOM 704 O O . GLN A 1 90 ? -13.437 3.518 18.900 1.00 95.69 90 GLN A O 1
ATOM 709 N N . THR A 1 91 ? -13.205 4.688 20.805 1.00 97.69 91 THR A N 1
ATOM 710 C CA . THR A 1 91 ? -12.318 5.720 20.245 1.00 97.69 91 THR A CA 1
ATOM 711 C C . THR A 1 91 ? -11.045 5.102 19.671 1.00 97.69 91 THR A C 1
ATOM 713 O O . THR A 1 91 ? -10.687 5.375 18.530 1.00 97.69 91 THR A O 1
ATOM 716 N N . ARG A 1 92 ? -10.397 4.197 20.418 1.00 96.44 92 ARG A N 1
ATOM 717 C CA . ARG A 1 92 ? -9.205 3.484 19.936 1.00 96.44 92 ARG A CA 1
ATOM 718 C C . ARG A 1 92 ? -9.506 2.632 18.707 1.00 96.44 92 ARG A C 1
ATOM 720 O O . ARG A 1 92 ? -8.675 2.558 17.813 1.00 96.44 92 ARG A O 1
ATOM 727 N N . LEU A 1 93 ? -10.660 1.965 18.654 1.00 97.44 93 LEU A N 1
ATOM 728 C CA . LEU A 1 93 ? -11.056 1.189 17.477 1.00 97.44 93 LEU A CA 1
ATOM 729 C C . LEU A 1 93 ? -11.209 2.084 16.245 1.00 97.44 93 LEU A C 1
ATOM 731 O O . LEU A 1 93 ? -10.708 1.720 15.183 1.00 97.44 93 LEU A O 1
ATOM 735 N N . ASP A 1 94 ? -11.836 3.249 16.396 1.00 97.69 94 ASP A N 1
ATOM 736 C CA . ASP A 1 94 ? -12.006 4.210 15.305 1.00 97.69 94 ASP A CA 1
ATOM 737 C C . ASP A 1 94 ? -10.649 4.769 14.831 1.00 97.69 94 ASP A C 1
ATOM 739 O O . ASP A 1 94 ? -10.388 4.834 13.626 1.00 97.69 94 ASP A O 1
ATOM 743 N N . GLU A 1 95 ? -9.749 5.096 15.765 1.00 97.44 95 GLU A N 1
ATOM 744 C CA . GLU A 1 95 ? -8.374 5.527 15.474 1.00 97.44 95 GLU A CA 1
ATOM 745 C C . GLU A 1 95 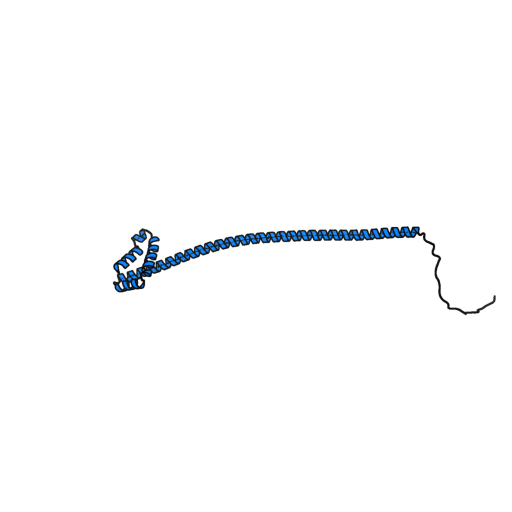? -7.590 4.444 14.723 1.00 97.44 95 GLU A C 1
ATOM 747 O O . GLU A 1 95 ? -7.082 4.696 13.628 1.00 97.44 95 GLU A O 1
ATOM 752 N N . LEU A 1 96 ? -7.559 3.213 15.249 1.00 97.75 96 LEU A N 1
ATOM 753 C CA . LEU A 1 96 ? -6.872 2.083 14.614 1.00 97.75 96 LEU A CA 1
ATOM 754 C C . LEU A 1 96 ? -7.446 1.782 13.227 1.00 97.75 96 LEU A C 1
ATOM 756 O O . LEU A 1 96 ? -6.706 1.414 12.313 1.00 97.75 96 LEU A O 1
ATOM 760 N N . GLN A 1 97 ? -8.758 1.923 13.046 1.00 97.38 97 GLN A N 1
ATOM 761 C CA . GLN A 1 97 ? -9.390 1.711 11.751 1.00 97.38 97 GLN A CA 1
ATOM 762 C C . GLN A 1 97 ? -9.007 2.805 10.747 1.00 97.38 97 GLN A C 1
ATOM 764 O O . GLN A 1 97 ? -8.799 2.501 9.569 1.00 97.38 97 GLN A O 1
ATOM 769 N N . SER A 1 98 ? -8.866 4.056 11.191 1.00 98.00 98 SER A N 1
ATOM 770 C CA . SER A 1 98 ? -8.334 5.138 10.358 1.00 98.00 98 SER A CA 1
ATOM 771 C C . SER A 1 98 ? -6.880 4.875 9.964 1.00 98.00 98 SER A C 1
ATOM 773 O O . SER A 1 98 ? -6.562 4.900 8.775 1.00 98.00 98 SER A O 1
ATOM 775 N N . GLU A 1 99 ? -6.021 4.542 10.929 1.00 97.75 99 GLU A N 1
ATOM 776 C CA . GLU A 1 99 ? -4.610 4.222 10.679 1.00 97.75 99 GLU A CA 1
ATOM 777 C C . GLU A 1 99 ? -4.456 3.048 9.708 1.00 97.75 99 GLU A C 1
ATOM 779 O O . GLU A 1 99 ? -3.638 3.096 8.787 1.00 97.75 99 GLU A O 1
ATOM 784 N N . LEU A 1 100 ? -5.279 2.006 9.861 1.00 98.19 100 LEU A N 1
ATOM 785 C CA . LEU A 1 100 ? -5.283 0.864 8.954 1.00 98.19 100 LEU A CA 1
ATOM 786 C C . LEU A 1 100 ? -5.664 1.278 7.529 1.00 98.19 100 LEU A C 1
ATOM 788 O O . LEU A 1 100 ? -5.028 0.839 6.572 1.00 98.19 100 LEU A O 1
ATOM 792 N N . ASN A 1 101 ? -6.681 2.127 7.369 1.00 98.06 101 ASN A N 1
ATOM 793 C CA . ASN A 1 101 ? -7.093 2.612 6.054 1.00 98.06 101 ASN A CA 1
ATOM 794 C C . ASN A 1 101 ? -5.989 3.438 5.379 1.00 98.06 101 ASN A C 1
ATOM 796 O O . ASN A 1 101 ? -5.746 3.270 4.181 1.00 98.06 101 ASN A O 1
ATOM 800 N N . ASP A 1 102 ? -5.298 4.289 6.133 1.00 97.88 102 ASP A N 1
ATOM 801 C CA . ASP A 1 102 ? -4.185 5.086 5.617 1.00 97.88 102 ASP A CA 1
ATOM 802 C C . ASP A 1 102 ? -2.981 4.207 5.258 1.00 97.88 102 ASP A C 1
ATOM 804 O O . ASP A 1 102 ? -2.406 4.355 4.176 1.00 97.88 102 ASP A O 1
ATOM 808 N N . ALA A 1 103 ? -2.658 3.217 6.094 1.00 97.88 103 ALA A N 1
ATOM 809 C CA . ALA A 1 103 ? -1.615 2.237 5.810 1.00 97.88 103 ALA A CA 1
ATOM 810 C C . ALA A 1 103 ? -1.926 1.415 4.547 1.00 97.88 103 ALA A C 1
ATOM 812 O O . ALA A 1 103 ? -1.044 1.202 3.713 1.00 97.88 103 ALA A O 1
ATOM 813 N N . VAL A 1 104 ? -3.181 0.993 4.358 1.00 98.19 104 VAL A N 1
ATOM 814 C CA . VAL A 1 104 ? -3.619 0.277 3.148 1.00 98.19 104 VAL A CA 1
ATOM 815 C C . VAL A 1 104 ? -3.486 1.160 1.908 1.00 98.19 104 VAL A C 1
ATOM 817 O O . VAL A 1 104 ? -2.985 0.694 0.884 1.00 98.19 104 VAL A O 1
ATOM 820 N N . ARG A 1 105 ? -3.878 2.437 1.984 1.00 98.12 105 ARG A N 1
ATOM 821 C CA . ARG A 1 105 ? -3.711 3.388 0.871 1.00 98.12 105 ARG A CA 1
ATOM 822 C C . ARG A 1 105 ? -2.241 3.585 0.515 1.00 98.12 105 ARG A C 1
ATOM 824 O O . ARG A 1 105 ? -1.890 3.505 -0.660 1.00 98.12 105 ARG A O 1
ATOM 831 N N . ALA A 1 106 ? -1.382 3.780 1.515 1.00 97.88 106 ALA A N 1
ATOM 832 C CA . ALA A 1 106 ? 0.057 3.916 1.310 1.00 97.88 106 ALA A CA 1
ATOM 833 C C . ALA A 1 106 ? 0.668 2.647 0.693 1.00 97.88 106 ALA A C 1
ATOM 835 O O . ALA A 1 106 ? 1.473 2.732 -0.232 1.00 97.88 106 ALA A O 1
ATOM 836 N N . ALA A 1 107 ? 0.252 1.461 1.148 1.00 97.94 107 ALA A N 1
ATOM 837 C CA . ALA A 1 107 ? 0.708 0.192 0.588 1.00 97.94 107 ALA A CA 1
ATOM 838 C C . ALA A 1 107 ? 0.280 0.013 -0.878 1.00 97.94 107 ALA A C 1
ATOM 840 O O . ALA A 1 107 ? 1.088 -0.415 -1.701 1.00 97.94 107 ALA A O 1
ATOM 841 N N . GLN A 1 108 ? -0.959 0.374 -1.224 1.00 97.94 108 GLN A N 1
ATOM 842 C CA . GLN A 1 108 ? -1.445 0.333 -2.606 1.00 97.94 108 GLN A CA 1
ATOM 843 C C . GLN A 1 108 ? -0.675 1.294 -3.514 1.00 97.94 108 GLN A C 1
ATOM 845 O O . GLN A 1 108 ? -0.346 0.938 -4.644 1.00 97.94 108 GLN A O 1
ATOM 850 N N . GLU A 1 109 ? -0.375 2.498 -3.031 1.00 97.88 109 GLU A N 1
ATOM 851 C CA . GLU A 1 109 ? 0.402 3.474 -3.791 1.00 97.88 109 GLU A CA 1
ATOM 852 C C . GLU A 1 109 ? 1.846 3.003 -3.999 1.00 97.88 109 GLU A C 1
ATOM 854 O O . GLU A 1 109 ? 2.327 2.974 -5.130 1.00 97.88 109 GLU A O 1
ATOM 859 N N . ASN A 1 110 ? 2.498 2.503 -2.946 1.00 97.50 110 ASN A N 1
ATOM 860 C CA . ASN A 1 110 ? 3.826 1.899 -3.058 1.00 97.50 110 ASN A CA 1
ATOM 861 C C . ASN A 1 110 ? 3.836 0.714 -4.032 1.00 97.50 110 ASN A C 1
ATOM 863 O O . ASN A 1 110 ? 4.766 0.576 -4.823 1.00 97.50 110 ASN A O 1
ATOM 867 N N . GLN A 1 111 ? 2.796 -0.125 -4.023 1.00 97.62 111 GLN A N 1
ATOM 868 C CA . GLN A 1 111 ? 2.678 -1.239 -4.963 1.00 97.62 111 GLN A CA 1
ATOM 869 C C . GLN A 1 111 ? 2.564 -0.751 -6.413 1.00 97.62 111 GLN A C 1
ATOM 871 O O . GLN A 1 111 ? 3.227 -1.301 -7.295 1.00 97.62 111 GLN A O 1
ATOM 876 N N . LYS A 1 112 ? 1.767 0.294 -6.672 1.00 96.62 112 LYS A N 1
ATOM 877 C CA . LYS A 1 112 ? 1.665 0.905 -8.006 1.00 96.62 112 LYS A CA 1
ATOM 878 C C . LYS A 1 112 ? 3.008 1.464 -8.457 1.00 96.62 112 LYS A C 1
ATOM 880 O O . LYS A 1 112 ? 3.454 1.131 -9.553 1.00 96.62 112 LYS A O 1
ATOM 885 N N . GLN A 1 113 ? 3.680 2.232 -7.604 1.00 94.94 113 GLN A N 1
ATOM 886 C CA . GLN A 1 113 ? 5.000 2.791 -7.902 1.00 94.94 113 GLN A CA 1
ATOM 887 C C . GLN A 1 113 ? 6.033 1.693 -8.167 1.00 94.94 113 GLN A C 1
ATOM 889 O O . GLN A 1 113 ? 6.791 1.781 -9.129 1.00 94.94 113 GLN A O 1
ATOM 894 N N . GLN A 1 114 ? 6.022 0.616 -7.380 1.00 96.88 114 GLN A N 1
ATOM 895 C CA . GLN A 1 114 ? 6.922 -0.516 -7.582 1.00 96.88 114 GLN A CA 1
ATOM 896 C C . GLN A 1 114 ? 6.644 -1.253 -8.899 1.00 96.88 114 GLN A C 1
ATOM 898 O O . GLN A 1 114 ? 7.588 -1.635 -9.596 1.00 96.88 114 GLN A O 1
ATOM 903 N N . SER A 1 115 ? 5.371 -1.424 -9.272 1.00 96.19 115 SER A N 1
ATOM 904 C CA . SER A 1 115 ? 5.006 -2.008 -10.568 1.00 96.19 115 SER A CA 1
ATOM 905 C C . SER A 1 115 ? 5.474 -1.131 -11.733 1.00 96.19 115 SER A C 1
ATOM 907 O O . SER A 1 115 ? 6.166 -1.628 -12.619 1.00 96.19 115 SER A O 1
ATOM 909 N N . ALA A 1 116 ? 5.239 0.184 -11.665 1.00 94.50 116 ALA A N 1
ATOM 910 C CA . ALA A 1 116 ? 5.682 1.142 -12.673 1.00 94.50 116 ALA A CA 1
ATOM 911 C C . ALA A 1 116 ? 7.214 1.183 -12.792 1.00 94.50 116 ALA A C 1
ATOM 913 O O . ALA A 1 116 ? 7.750 1.167 -13.896 1.00 94.50 116 ALA A O 1
ATOM 914 N N . ALA A 1 117 ? 7.938 1.155 -11.669 1.00 95.81 117 ALA A N 1
ATOM 915 C CA . ALA A 1 117 ? 9.398 1.093 -11.662 1.00 95.81 117 ALA A CA 1
ATOM 916 C C . ALA A 1 117 ? 9.930 -0.215 -12.272 1.00 95.81 117 ALA A C 1
ATOM 918 O O . ALA A 1 117 ? 10.956 -0.210 -12.955 1.00 95.81 117 ALA A O 1
ATOM 919 N N . THR A 1 118 ? 9.242 -1.338 -12.050 1.00 97.06 118 THR A N 1
ATOM 920 C CA . THR A 1 118 ? 9.602 -2.634 -12.649 1.00 97.06 118 THR A CA 1
ATOM 921 C C . THR A 1 118 ? 9.397 -2.608 -14.163 1.00 97.06 118 THR A C 1
ATOM 923 O O . THR A 1 118 ? 10.288 -3.015 -14.910 1.00 97.06 118 THR A O 1
ATOM 926 N N . GLU A 1 119 ? 8.263 -2.078 -14.624 1.00 96.31 119 GLU A N 1
ATOM 927 C CA . GLU A 1 119 ? 7.960 -1.908 -16.049 1.00 96.31 119 GLU A CA 1
ATOM 928 C C . GLU A 1 119 ? 8.952 -0.954 -16.731 1.00 96.31 119 GLU A C 1
ATOM 930 O O . GLU A 1 119 ? 9.482 -1.276 -17.795 1.00 96.31 119 GLU A O 1
ATOM 935 N N . ALA A 1 120 ? 9.285 0.166 -16.086 1.00 96.69 120 ALA A N 1
ATOM 936 C CA . ALA A 1 120 ? 10.286 1.121 -16.556 1.00 96.69 120 ALA A CA 1
ATOM 937 C C . ALA A 1 120 ? 11.677 0.479 -16.704 1.00 96.69 120 ALA A C 1
ATOM 939 O O . ALA A 1 120 ? 12.321 0.624 -17.744 1.00 96.69 120 ALA A O 1
ATOM 940 N N . ASN A 1 121 ? 12.131 -0.288 -15.704 1.00 97.44 121 ASN A N 1
ATOM 941 C CA . ASN A 1 121 ? 13.405 -1.010 -15.779 1.00 97.44 121 ASN A CA 1
ATOM 942 C C . ASN A 1 121 ? 13.418 -2.043 -16.913 1.00 97.44 121 ASN A C 1
ATOM 944 O O . ASN A 1 121 ? 14.395 -2.127 -17.660 1.00 97.44 121 ASN A O 1
ATOM 948 N N . LEU A 1 122 ? 12.334 -2.809 -17.073 1.00 97.31 122 LEU A N 1
ATOM 949 C CA . LEU A 1 122 ? 12.201 -3.765 -18.172 1.00 97.31 122 LEU A CA 1
ATOM 950 C C . LEU A 1 122 ? 12.273 -3.060 -19.532 1.00 97.31 122 LEU A C 1
ATOM 9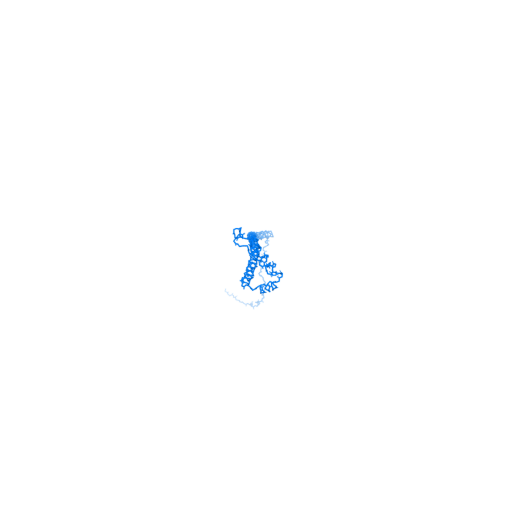52 O O . LEU A 1 122 ? 12.971 -3.531 -20.429 1.00 97.31 122 LEU A O 1
ATOM 956 N N . ALA A 1 123 ? 11.599 -1.921 -19.679 1.00 97.94 123 ALA A N 1
ATOM 957 C CA . ALA A 1 123 ? 11.592 -1.158 -20.918 1.00 97.94 123 ALA A CA 1
ATOM 958 C C . ALA A 1 123 ? 12.973 -0.577 -21.260 1.00 97.94 123 ALA A C 1
ATOM 960 O O . ALA A 1 123 ? 13.433 -0.707 -22.394 1.00 97.94 123 ALA A O 1
ATOM 961 N N . LEU A 1 124 ? 13.687 -0.025 -20.273 1.00 97.81 124 LEU A N 1
ATOM 962 C CA . LEU A 1 124 ? 15.065 0.441 -20.452 1.00 97.81 124 LEU A CA 1
ATOM 963 C C . LEU A 1 124 ? 16.030 -0.702 -20.787 1.00 97.81 124 LEU A C 1
ATOM 965 O O . LEU A 1 124 ? 16.942 -0.516 -21.598 1.00 97.81 124 LEU A O 1
ATOM 969 N N . MET A 1 125 ? 15.840 -1.887 -20.197 1.00 97.94 125 MET A N 1
ATOM 970 C CA . MET A 1 125 ? 16.624 -3.078 -20.533 1.00 97.94 125 MET A CA 1
ATOM 971 C C . MET A 1 125 ? 16.370 -3.512 -21.980 1.00 97.94 125 MET A C 1
ATOM 973 O O . MET A 1 125 ? 17.329 -3.736 -22.718 1.00 97.94 125 MET A O 1
ATOM 977 N N . ARG A 1 126 ? 15.103 -3.577 -22.403 1.00 97.06 126 ARG A N 1
ATOM 978 C CA . ARG A 1 126 ? 14.710 -3.889 -23.786 1.00 97.06 126 ARG A CA 1
ATOM 979 C C . ARG A 1 126 ? 15.308 -2.893 -24.777 1.00 97.06 126 ARG A C 1
ATOM 981 O O . ARG A 1 126 ? 15.966 -3.298 -25.733 1.00 97.06 126 ARG A O 1
ATOM 988 N N . LEU A 1 127 ? 15.178 -1.594 -24.508 1.00 97.69 127 LEU A N 1
ATOM 989 C CA . LEU A 1 127 ? 15.789 -0.540 -25.318 1.00 97.69 127 LEU A CA 1
ATOM 990 C C . LEU A 1 127 ? 17.311 -0.715 -25.422 1.00 97.69 127 LEU A C 1
ATOM 992 O O . LEU A 1 127 ? 17.869 -0.643 -26.515 1.00 97.69 127 LEU A O 1
ATOM 996 N N . ASN A 1 128 ? 17.991 -0.999 -24.309 1.00 97.31 128 ASN A N 1
ATOM 997 C CA . ASN A 1 128 ? 19.431 -1.263 -24.323 1.00 97.31 128 ASN A CA 1
ATOM 998 C C . ASN A 1 128 ? 19.800 -2.504 -25.144 1.00 97.31 128 ASN A C 1
ATOM 1000 O O . ASN A 1 128 ? 20.768 -2.456 -25.902 1.00 97.31 128 ASN A O 1
ATOM 1004 N N . GLN A 1 129 ? 19.044 -3.598 -25.032 1.00 96.62 129 GLN A N 1
ATOM 1005 C CA . GLN A 1 129 ? 19.264 -4.807 -25.833 1.00 96.62 129 GLN A CA 1
ATOM 1006 C C . GLN A 1 129 ? 19.127 -4.516 -27.330 1.00 96.62 129 GLN A C 1
ATOM 1008 O O . GLN A 1 129 ? 19.999 -4.899 -28.113 1.00 96.62 129 GLN A O 1
ATOM 1013 N N . LEU A 1 130 ? 18.083 -3.779 -27.719 1.00 96.75 130 LEU A N 1
ATOM 1014 C CA . LEU A 1 130 ? 17.851 -3.403 -29.111 1.00 96.75 130 LEU A CA 1
ATOM 1015 C C . LEU A 1 130 ? 18.977 -2.508 -29.645 1.00 96.75 130 LEU A C 1
ATOM 1017 O O . LEU A 1 130 ? 19.550 -2.792 -30.697 1.00 96.75 130 LEU A O 1
ATOM 1021 N N . ARG A 1 131 ? 19.370 -1.486 -28.871 1.00 96.94 131 ARG A N 1
ATOM 1022 C CA . ARG A 1 131 ? 20.516 -0.612 -29.180 1.00 96.94 131 ARG A CA 1
ATOM 1023 C C . ARG A 1 131 ? 21.805 -1.403 -29.349 1.00 96.94 131 ARG A C 1
ATOM 1025 O O . ARG A 1 131 ? 22.561 -1.144 -30.280 1.00 96.94 131 ARG A O 1
ATOM 1032 N N . ALA A 1 132 ? 22.066 -2.366 -28.468 1.00 97.62 132 ALA A N 1
ATOM 1033 C CA . ALA A 1 132 ? 23.269 -3.185 -28.530 1.00 97.62 132 ALA A CA 1
ATOM 1034 C C . ALA A 1 132 ? 23.324 -4.016 -29.821 1.00 97.62 132 ALA A C 1
ATOM 1036 O O . ALA A 1 132 ? 24.367 -4.043 -30.474 1.00 97.62 132 ALA A O 1
ATOM 1037 N N . LEU A 1 133 ? 22.216 -4.650 -30.215 1.00 97.25 133 LEU A N 1
ATOM 1038 C CA . LEU A 1 133 ? 22.142 -5.420 -31.460 1.00 97.25 133 LEU A CA 1
ATOM 1039 C C . LEU A 1 133 ? 22.277 -4.523 -32.694 1.00 97.25 133 LEU A C 1
ATOM 1041 O O . LEU A 1 133 ? 23.050 -4.848 -33.598 1.00 97.25 133 LEU A O 1
ATOM 1045 N N . TYR A 1 134 ? 21.591 -3.378 -32.704 1.00 96.06 134 TYR A N 1
ATOM 1046 C CA . TYR A 1 134 ? 21.670 -2.403 -33.791 1.00 96.06 134 TYR A CA 1
ATOM 1047 C C . TYR A 1 134 ? 23.103 -1.886 -33.985 1.00 96.06 134 TYR A C 1
ATOM 1049 O O . TYR A 1 134 ? 23.645 -1.943 -35.088 1.00 96.06 134 TYR A O 1
ATOM 1057 N N . ASN A 1 135 ? 23.766 -1.477 -32.899 1.00 95.75 135 ASN A N 1
ATOM 1058 C CA . ASN A 1 135 ? 25.139 -0.965 -32.931 1.00 95.75 135 ASN A CA 1
ATOM 1059 C C . ASN A 1 135 ? 26.174 -2.032 -33.327 1.00 95.75 135 ASN A C 1
ATOM 1061 O O . ASN A 1 135 ? 27.233 -1.697 -33.850 1.00 95.75 135 ASN A O 1
ATOM 1065 N N . GLN A 1 136 ? 25.880 -3.314 -33.096 1.00 97.12 136 GLN A N 1
ATOM 1066 C CA . GLN A 1 136 ? 26.705 -4.442 -33.548 1.00 97.12 136 GLN A CA 1
ATOM 1067 C C . GLN A 1 136 ? 26.442 -4.832 -35.015 1.00 97.12 136 GLN A C 1
ATOM 1069 O O . GLN A 1 136 ? 27.054 -5.778 -35.508 1.00 97.12 136 GLN A O 1
ATOM 1074 N N . GLY A 1 137 ? 25.520 -4.157 -35.714 1.00 96.56 137 GLY A N 1
ATOM 1075 C CA . GLY A 1 137 ? 25.108 -4.507 -37.077 1.00 96.56 137 GLY A CA 1
ATOM 1076 C C . GLY A 1 137 ? 24.264 -5.785 -37.165 1.00 96.56 137 GLY A C 1
ATOM 1077 O O . GLY A 1 137 ? 24.054 -6.326 -38.252 1.00 96.56 137 GLY A O 1
ATOM 1078 N N . ARG A 1 138 ? 23.766 -6.296 -36.032 1.00 97.69 138 ARG A N 1
ATOM 1079 C CA . ARG A 1 138 ? 22.994 -7.547 -35.928 1.00 97.69 138 ARG A CA 1
ATOM 1080 C C . ARG A 1 138 ? 21.501 -7.295 -36.163 1.00 97.69 138 ARG A C 1
ATOM 1082 O O . ARG A 1 138 ? 20.654 -7.675 -35.360 1.00 97.69 138 ARG A O 1
ATOM 1089 N N . TYR A 1 139 ? 21.163 -6.665 -37.289 1.00 96.81 139 TYR A N 1
ATOM 1090 C CA . TYR A 1 139 ? 19.798 -6.198 -37.581 1.00 96.81 139 TYR A CA 1
ATOM 1091 C C . TYR A 1 139 ? 18.762 -7.324 -37.660 1.00 96.81 139 TYR A C 1
ATOM 1093 O O . TYR A 1 139 ? 17.638 -7.162 -37.199 1.00 96.81 139 TYR A O 1
ATOM 1101 N N . ARG A 1 140 ? 19.135 -8.496 -38.198 1.00 96.81 140 ARG A N 1
ATOM 1102 C CA . ARG A 1 140 ? 18.231 -9.662 -38.241 1.00 96.81 140 ARG A CA 1
ATOM 1103 C C . ARG A 1 140 ? 17.842 -10.139 -36.846 1.00 96.81 140 ARG A C 1
ATOM 1105 O O . ARG A 1 140 ? 16.699 -10.509 -36.629 1.00 96.81 140 ARG A O 1
ATOM 1112 N N . GLU A 1 141 ? 18.790 -10.122 -35.917 1.00 97.00 141 GLU A N 1
ATOM 1113 C CA . GLU A 1 141 ? 18.551 -10.542 -34.537 1.00 97.00 141 GLU A CA 1
ATOM 1114 C C . GLU A 1 141 ? 17.763 -9.481 -33.771 1.00 97.00 141 GLU A C 1
ATOM 1116 O O . GLU A 1 141 ? 16.902 -9.829 -32.975 1.00 97.00 141 GLU A O 1
ATOM 1121 N N . ALA A 1 142 ? 17.991 -8.197 -34.062 1.00 96.44 142 ALA A N 1
ATOM 1122 C CA . ALA A 1 142 ? 17.179 -7.107 -33.528 1.00 96.44 142 ALA A CA 1
ATOM 1123 C C . ALA A 1 142 ? 15.709 -7.203 -33.982 1.00 96.44 142 ALA A C 1
ATOM 1125 O O . ALA A 1 142 ? 14.808 -7.057 -33.162 1.00 96.44 142 ALA A O 1
ATOM 1126 N N . ARG A 1 143 ? 15.462 -7.526 -35.260 1.00 96.12 143 ARG A N 1
ATOM 1127 C CA . ARG A 1 143 ? 14.111 -7.778 -35.797 1.00 96.12 143 ARG A CA 1
ATOM 1128 C C . ARG A 1 143 ? 13.456 -9.001 -35.164 1.00 96.12 143 ARG A C 1
ATOM 1130 O O . ARG A 1 143 ? 12.327 -8.908 -34.704 1.00 96.12 143 ARG A O 1
ATOM 1137 N N . ALA A 1 144 ? 14.184 -10.113 -35.068 1.00 96.62 144 ALA A N 1
ATOM 1138 C CA . ALA A 1 144 ? 13.687 -11.317 -34.403 1.00 96.62 144 ALA A CA 1
ATOM 1139 C C . ALA A 1 144 ? 13.341 -11.060 -32.924 1.00 96.62 144 ALA A C 1
ATOM 1141 O O . ALA A 1 144 ? 12.365 -11.600 -32.419 1.00 96.62 144 ALA A O 1
ATOM 1142 N N . LEU A 1 145 ? 14.108 -10.204 -32.241 1.00 95.62 145 LEU A N 1
ATOM 1143 C CA . LEU A 1 145 ? 13.830 -9.802 -30.863 1.00 95.62 145 LEU A CA 1
ATOM 1144 C C . LEU A 1 145 ? 12.546 -8.959 -30.752 1.00 95.62 145 LEU A C 1
ATOM 1146 O O . LEU A 1 145 ? 11.770 -9.153 -29.819 1.00 95.62 145 LEU A O 1
ATOM 1150 N N . LEU A 1 146 ? 12.294 -8.052 -31.703 1.00 95.12 146 LEU A N 1
ATOM 1151 C CA . LEU A 1 146 ? 11.031 -7.305 -31.775 1.00 95.12 146 LEU A CA 1
ATOM 1152 C C . LEU A 1 146 ? 9.840 -8.235 -32.052 1.00 95.12 146 LEU A C 1
ATOM 1154 O O . LEU A 1 146 ? 8.801 -8.101 -31.406 1.00 95.12 146 LEU A O 1
ATOM 1158 N N . GLU A 1 147 ? 10.004 -9.211 -32.949 1.00 95.56 147 GLU A N 1
ATOM 1159 C CA . GLU A 1 147 ? 8.996 -10.248 -33.204 1.00 95.56 147 GLU A CA 1
ATOM 1160 C C . GLU A 1 147 ? 8.729 -11.109 -31.957 1.00 95.56 147 GLU A C 1
ATOM 1162 O O . GLU A 1 147 ? 7.574 -11.407 -31.660 1.00 95.56 147 GLU A O 1
ATOM 1167 N N . GLU A 1 148 ? 9.770 -11.466 -31.194 1.00 95.94 148 GLU A N 1
ATOM 1168 C CA . GLU A 1 148 ? 9.649 -12.216 -29.935 1.00 95.94 148 GLU A CA 1
ATOM 1169 C C . GLU A 1 148 ? 8.858 -11.436 -28.878 1.00 95.94 148 GLU A C 1
ATOM 1171 O O . GLU A 1 148 ? 8.026 -12.006 -28.169 1.00 95.94 148 GLU A O 1
ATOM 1176 N N . TRP A 1 149 ? 9.091 -10.126 -28.766 1.00 94.56 149 TRP A N 1
ATOM 1177 C CA . TRP A 1 149 ? 8.309 -9.271 -27.870 1.00 94.56 149 TRP A CA 1
ATOM 1178 C C . TRP A 1 149 ? 6.853 -9.147 -28.323 1.00 94.56 149 TRP A C 1
ATOM 1180 O O . TRP A 1 149 ? 5.958 -9.008 -27.481 1.00 94.56 149 TRP A O 1
ATOM 1190 N N . GLY A 1 150 ? 6.628 -9.189 -29.637 1.00 94.94 150 GLY A N 1
ATOM 1191 C CA . GLY A 1 150 ? 5.334 -8.992 -30.269 1.00 94.94 150 GLY A CA 1
ATOM 1192 C C . GLY A 1 150 ? 4.748 -7.599 -30.015 1.00 94.94 150 GLY A C 1
ATOM 1193 O O . GLY A 1 150 ? 5.317 -6.760 -29.312 1.00 94.94 150 GLY A O 1
ATOM 1194 N N . GLU A 1 151 ? 3.549 -7.363 -30.551 1.00 93.38 151 GLU A N 1
ATOM 1195 C CA . GLU A 1 151 ? 2.853 -6.073 -30.418 1.00 93.38 151 GLU A CA 1
ATOM 1196 C C . GLU A 1 151 ? 2.610 -5.692 -28.950 1.00 93.38 151 GLU A C 1
ATOM 1198 O O . GLU A 1 151 ? 2.798 -4.542 -28.558 1.00 93.38 151 GLU A O 1
ATOM 1203 N N . ALA A 1 152 ? 2.251 -6.666 -28.107 1.00 94.12 152 ALA A N 1
ATOM 1204 C CA . ALA A 1 152 ? 2.002 -6.429 -26.687 1.00 94.12 152 ALA A CA 1
ATOM 1205 C C . ALA A 1 152 ? 3.274 -6.001 -25.936 1.00 94.12 152 ALA A C 1
ATOM 1207 O O . ALA A 1 152 ? 3.223 -5.098 -25.099 1.00 94.12 152 ALA A O 1
ATOM 1208 N N . GLY A 1 153 ? 4.418 -6.626 -26.235 1.00 93.75 153 GLY A N 1
ATOM 1209 C CA . GLY A 1 153 ? 5.700 -6.269 -25.635 1.00 93.75 153 GLY A CA 1
ATOM 1210 C C . GLY A 1 153 ? 6.230 -4.928 -26.137 1.00 93.75 153 GLY A C 1
ATOM 1211 O O . GLY A 1 153 ? 6.781 -4.163 -25.343 1.00 93.75 153 GLY A O 1
ATOM 1212 N N . ALA A 1 154 ? 6.032 -4.608 -27.416 1.00 93.00 154 ALA A N 1
ATOM 1213 C CA . ALA A 1 154 ? 6.369 -3.300 -27.973 1.00 93.00 154 ALA A CA 1
ATOM 1214 C C . ALA A 1 154 ? 5.527 -2.188 -27.327 1.00 93.00 154 ALA A C 1
ATOM 1216 O O . ALA A 1 154 ? 6.084 -1.254 -26.750 1.00 93.00 154 ALA A O 1
ATOM 1217 N N . ALA A 1 155 ? 4.201 -2.356 -27.283 1.00 95.44 155 ALA A N 1
ATOM 1218 C CA . ALA A 1 155 ? 3.289 -1.393 -26.670 1.00 95.44 155 ALA A CA 1
ATOM 1219 C C . ALA A 1 155 ? 3.561 -1.195 -25.168 1.00 95.44 155 ALA A C 1
ATOM 1221 O O . ALA A 1 155 ? 3.536 -0.068 -24.672 1.00 95.44 155 ALA A O 1
ATOM 1222 N N . SER A 1 156 ? 3.864 -2.271 -24.425 1.00 95.88 156 SER A N 1
ATOM 1223 C CA . SER A 1 156 ? 4.215 -2.156 -23.002 1.00 95.88 156 SER A CA 1
ATOM 1224 C C . SER A 1 156 ? 5.525 -1.392 -22.796 1.00 95.88 156 SER A C 1
ATOM 1226 O O . SER A 1 156 ? 5.655 -0.631 -21.843 1.00 95.88 156 SER A O 1
ATOM 1228 N N . THR A 1 157 ? 6.502 -1.615 -23.680 1.00 97.00 157 THR A N 1
ATOM 1229 C CA . THR A 1 157 ? 7.806 -0.939 -23.638 1.00 97.00 157 THR A CA 1
ATOM 1230 C C . THR A 1 157 ? 7.623 0.546 -23.911 1.00 97.00 157 THR A C 1
ATOM 1232 O O . THR A 1 157 ? 8.074 1.365 -23.120 1.00 97.00 157 THR A O 1
ATOM 1235 N N . GLU A 1 158 ? 6.892 0.893 -24.968 1.00 96.69 158 GLU A N 1
ATOM 1236 C CA . GLU A 1 158 ? 6.621 2.279 -25.336 1.00 96.69 158 GLU A CA 1
ATOM 1237 C C . GLU A 1 158 ? 5.898 3.039 -24.218 1.00 96.69 158 GLU A C 1
ATOM 1239 O O . GLU A 1 158 ? 6.352 4.103 -23.802 1.00 96.69 158 GLU A O 1
ATOM 1244 N N . LYS A 1 159 ? 4.841 2.449 -23.647 1.00 97.12 159 LYS A N 1
ATOM 1245 C CA . LYS A 1 159 ? 4.094 3.045 -22.532 1.00 97.12 159 LYS A CA 1
ATOM 1246 C C . LYS A 1 159 ? 4.972 3.295 -21.301 1.00 97.12 159 LYS A C 1
ATOM 1248 O O . LYS A 1 159 ? 4.857 4.332 -20.651 1.00 97.12 159 LYS A O 1
ATOM 1253 N N . ALA A 1 160 ? 5.846 2.351 -20.959 1.00 97.62 160 ALA A N 1
ATOM 1254 C CA . ALA A 1 160 ? 6.751 2.507 -19.825 1.00 97.62 160 ALA A CA 1
ATOM 1255 C C . ALA A 1 160 ? 7.810 3.596 -20.082 1.00 97.62 160 ALA A C 1
ATOM 1257 O O . ALA A 1 160 ? 8.120 4.372 -19.177 1.00 97.62 160 ALA A O 1
ATOM 1258 N N . LEU A 1 161 ? 8.324 3.707 -21.313 1.00 97.50 161 LEU A N 1
ATOM 1259 C CA . LEU A 1 161 ? 9.246 4.780 -21.706 1.00 97.50 161 LEU A CA 1
ATOM 1260 C C . LEU A 1 161 ? 8.561 6.153 -21.745 1.00 97.50 161 LEU A C 1
ATOM 1262 O O . LEU A 1 161 ? 9.182 7.142 -21.368 1.00 97.50 161 LEU A O 1
ATOM 1266 N N . GLU A 1 162 ? 7.286 6.227 -22.127 1.00 97.19 162 GLU A N 1
ATOM 1267 C CA . GLU A 1 162 ? 6.480 7.450 -22.020 1.00 97.19 162 GLU A CA 1
ATOM 1268 C C . GLU A 1 162 ? 6.313 7.893 -20.560 1.00 97.19 162 GLU A C 1
ATOM 1270 O O . GLU A 1 162 ? 6.440 9.082 -20.253 1.00 97.19 162 GLU A O 1
ATOM 1275 N N . GLY A 1 163 ? 6.107 6.937 -19.648 1.00 95.69 163 GLY A N 1
ATOM 1276 C CA . GLY A 1 163 ? 6.098 7.196 -18.209 1.00 95.69 163 GLY A CA 1
ATOM 1277 C C . GLY A 1 163 ? 7.424 7.777 -17.711 1.00 95.69 163 GLY A C 1
ATOM 1278 O O . GLY A 1 163 ? 7.417 8.739 -16.946 1.00 95.69 163 GLY A O 1
ATOM 1279 N N . ILE A 1 164 ? 8.555 7.244 -18.189 1.00 96.25 164 ILE A N 1
ATOM 1280 C CA . ILE A 1 164 ? 9.895 7.764 -17.871 1.00 96.25 164 ILE A CA 1
ATOM 1281 C C . ILE A 1 164 ? 10.071 9.178 -18.430 1.00 96.25 164 ILE A C 1
ATOM 1283 O O . ILE A 1 164 ? 10.410 10.083 -17.675 1.00 96.25 164 ILE A O 1
ATOM 1287 N N . ARG A 1 165 ? 9.783 9.388 -19.720 1.00 96.38 165 ARG A N 1
ATOM 1288 C CA . ARG A 1 165 ? 9.872 10.695 -20.389 1.00 96.38 165 ARG A CA 1
ATOM 1289 C C . ARG A 1 165 ? 9.073 11.765 -19.648 1.00 96.38 165 ARG A C 1
ATOM 1291 O O . ARG A 1 165 ? 9.556 12.873 -19.465 1.00 96.38 165 ARG A O 1
ATOM 1298 N N . SER A 1 166 ? 7.869 11.424 -19.190 1.00 95.69 166 SER A N 1
ATOM 1299 C CA . SER A 1 166 ? 6.990 12.347 -18.460 1.00 95.69 166 SER A CA 1
ATOM 1300 C C . SER A 1 166 ? 7.537 12.764 -17.089 1.00 95.69 166 SER A C 1
ATOM 1302 O O . SER A 1 166 ? 7.085 13.765 -16.538 1.00 95.69 166 SER A O 1
ATOM 1304 N N . ALA A 1 167 ? 8.470 11.995 -16.525 1.00 94.06 167 ALA A N 1
ATOM 1305 C CA . ALA A 1 167 ? 9.114 12.282 -15.246 1.00 94.06 167 ALA A CA 1
ATOM 1306 C C . ALA A 1 167 ? 10.471 12.998 -15.390 1.00 94.06 167 ALA A C 1
ATOM 1308 O O . ALA A 1 167 ? 11.032 13.406 -14.374 1.00 94.06 167 ALA A O 1
ATOM 1309 N N . MET A 1 168 ? 10.994 13.135 -16.613 1.00 95.56 168 MET A N 1
ATOM 1310 C CA . MET A 1 168 ? 12.270 13.796 -16.904 1.00 95.56 168 MET A CA 1
ATOM 1311 C C . MET A 1 168 ? 12.092 15.308 -17.074 1.00 95.56 168 MET A C 1
ATOM 1313 O O . MET A 1 168 ? 11.018 15.778 -17.461 1.00 95.56 168 MET A O 1
ATOM 1317 N N . THR A 1 169 ? 13.145 16.077 -16.797 1.00 96.81 169 THR A N 1
ATOM 1318 C CA . THR A 1 169 ? 13.158 17.520 -17.089 1.00 96.81 169 THR A CA 1
ATOM 1319 C C . THR A 1 169 ? 13.475 17.791 -18.558 1.00 96.81 169 THR A C 1
ATOM 1321 O O . THR A 1 169 ? 14.002 16.933 -19.267 1.00 96.81 169 THR A O 1
ATOM 1324 N N . GLU A 1 170 ? 13.190 19.010 -19.024 1.00 95.00 170 GLU A N 1
ATOM 1325 C CA . GLU A 1 170 ? 13.519 19.418 -20.396 1.00 95.00 170 GLU A CA 1
ATOM 1326 C C . GLU A 1 170 ? 15.032 19.309 -20.666 1.00 95.00 170 GLU A C 1
ATOM 1328 O O . GLU A 1 170 ? 15.431 18.816 -21.718 1.00 95.00 170 GLU A O 1
ATOM 1333 N N . GLU A 1 171 ? 15.886 19.672 -19.697 1.00 95.75 171 GLU A N 1
ATOM 1334 C CA . GLU A 1 171 ? 17.342 19.552 -19.860 1.00 95.75 171 GLU A CA 1
ATOM 1335 C C . GLU A 1 171 ? 17.804 18.090 -19.981 1.00 95.75 171 GLU A C 1
ATOM 1337 O O . GLU A 1 171 ? 18.748 17.790 -20.713 1.00 95.75 171 GLU A O 1
ATOM 1342 N N . GLU A 1 172 ? 17.154 17.163 -19.273 1.00 94.56 172 GLU A N 1
ATOM 1343 C CA . GLU A 1 172 ? 17.458 15.733 -19.384 1.00 94.56 172 GLU A CA 1
ATOM 1344 C C . GLU A 1 172 ? 17.025 15.170 -20.746 1.00 94.56 172 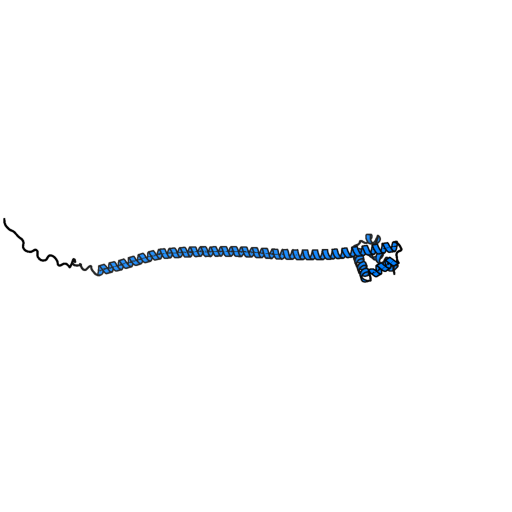GLU A C 1
ATOM 1346 O O . GLU A 1 172 ? 17.746 14.359 -21.335 1.00 94.56 172 GLU A O 1
ATOM 1351 N N . LEU A 1 173 ? 15.882 15.626 -21.270 1.00 94.94 173 LEU A N 1
ATOM 1352 C CA . LEU A 1 173 ? 15.362 15.216 -22.577 1.00 94.94 173 LEU A CA 1
ATOM 1353 C C . LEU A 1 173 ? 16.207 15.742 -23.744 1.00 94.94 173 LEU A C 1
ATOM 1355 O O . LEU A 1 173 ? 16.364 15.031 -24.737 1.00 94.94 173 LEU A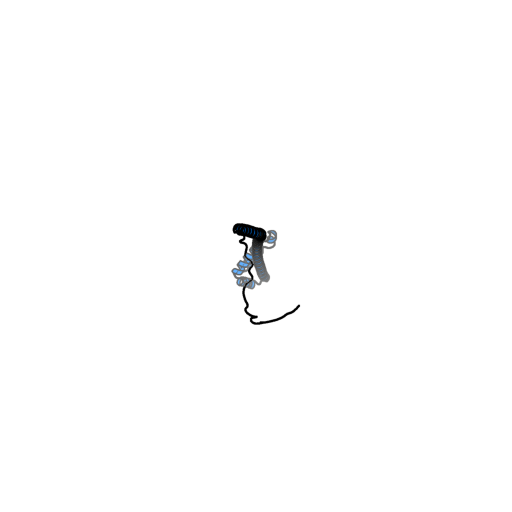 O 1
ATOM 1359 N N . GLU A 1 174 ? 16.814 16.927 -23.617 1.00 94.62 174 GLU A N 1
ATOM 1360 C CA . GLU A 1 174 ? 17.788 17.428 -24.600 1.00 94.62 174 GLU A CA 1
ATOM 1361 C C . GLU A 1 174 ? 19.025 16.523 -24.708 1.00 94.62 174 GLU A C 1
ATOM 1363 O O . GLU A 1 174 ? 19.593 16.363 -25.791 1.00 94.62 174 GLU A O 1
ATOM 1368 N N . ILE A 1 175 ? 19.449 15.913 -23.595 1.00 96.00 175 ILE A N 1
ATOM 1369 C CA . ILE A 1 175 ? 20.574 14.971 -23.580 1.00 96.00 175 ILE A CA 1
ATOM 1370 C C . ILE A 1 175 ? 20.147 13.640 -24.199 1.00 96.00 175 ILE A C 1
ATOM 1372 O O . ILE A 1 175 ? 20.882 13.067 -25.012 1.00 96.00 175 ILE A O 1
ATOM 1376 N N . TYR A 1 176 ? 18.997 13.111 -23.778 1.00 94.62 176 TYR A N 1
ATOM 1377 C CA . TYR A 1 176 ? 18.516 11.813 -24.228 1.00 94.62 176 TYR A CA 1
ATOM 1378 C C . TYR A 1 176 ? 17.023 11.612 -23.945 1.00 94.62 176 TYR A C 1
ATOM 1380 O O . TYR A 1 176 ? 16.626 11.426 -22.796 1.00 94.62 176 TYR A O 1
ATOM 1388 N N . ASP A 1 177 ? 16.215 11.511 -25.003 1.00 96.62 177 ASP A N 1
ATOM 1389 C CA . ASP A 1 177 ? 14.832 11.034 -24.911 1.00 96.62 177 ASP A CA 1
ATOM 1390 C C . ASP A 1 177 ? 14.784 9.509 -25.170 1.00 96.62 177 ASP A C 1
ATOM 1392 O O . ASP A 1 177 ? 15.007 9.056 -26.302 1.00 96.62 177 ASP A O 1
ATOM 1396 N N . PRO A 1 178 ? 14.513 8.678 -24.142 1.00 96.25 178 PRO A N 1
ATOM 1397 C CA . PRO A 1 178 ? 14.483 7.228 -24.293 1.00 96.25 178 PRO A CA 1
ATOM 1398 C C . PRO A 1 178 ? 13.315 6.733 -25.153 1.00 96.25 178 PRO A C 1
ATOM 1400 O O . PRO A 1 178 ? 13.454 5.704 -25.817 1.00 96.25 178 PRO A O 1
ATOM 1403 N N . LEU A 1 179 ? 12.178 7.433 -25.138 1.00 97.44 179 LEU A N 1
ATOM 1404 C CA . LEU A 1 179 ? 11.000 7.066 -25.919 1.00 97.44 179 LEU A CA 1
ATOM 1405 C C . LEU A 1 179 ? 11.260 7.321 -27.401 1.00 97.44 179 LEU A C 1
ATOM 1407 O O . LEU A 1 179 ? 11.025 6.443 -28.231 1.00 97.44 179 LEU A O 1
ATOM 1411 N N . GLU A 1 180 ? 11.785 8.501 -27.720 1.00 96.69 180 GLU A N 1
ATOM 1412 C CA . GLU A 1 180 ? 12.130 8.863 -29.093 1.00 96.69 180 GLU A CA 1
ATOM 1413 C C . GLU A 1 180 ? 13.220 7.935 -29.645 1.00 96.69 180 GLU A C 1
ATOM 1415 O O . GLU A 1 180 ? 13.081 7.394 -30.742 1.00 96.69 180 GLU A O 1
ATOM 1420 N N . ALA A 1 181 ? 14.256 7.648 -28.848 1.00 96.38 181 ALA A N 1
ATOM 1421 C CA . ALA A 1 181 ? 15.304 6.705 -29.230 1.00 96.38 181 ALA A CA 1
ATOM 1422 C C . ALA A 1 181 ? 14.750 5.304 -29.536 1.00 96.38 181 ALA A C 1
ATOM 1424 O O . ALA A 1 181 ? 15.200 4.656 -30.481 1.00 96.38 181 ALA A O 1
ATOM 1425 N N . TYR A 1 182 ? 13.780 4.825 -28.750 1.00 97.25 182 TYR A N 1
ATOM 1426 C CA . TYR A 1 182 ? 13.124 3.544 -29.003 1.00 97.25 182 TYR A CA 1
ATOM 1427 C C . TYR A 1 182 ? 12.330 3.554 -30.310 1.00 97.25 182 TYR A C 1
ATOM 1429 O O . TYR A 1 182 ? 12.521 2.661 -31.133 1.00 97.25 182 TYR A O 1
ATOM 1437 N N . ARG A 1 183 ? 11.491 4.574 -30.528 1.00 96.38 183 ARG A N 1
ATOM 1438 C CA . ARG A 1 183 ? 10.673 4.705 -31.744 1.00 96.38 183 ARG A CA 1
ATOM 1439 C C . ARG A 1 183 ? 11.527 4.756 -33.005 1.00 96.38 183 ARG A C 1
ATOM 1441 O O . ARG A 1 183 ? 11.257 4.015 -33.942 1.00 96.38 183 ARG A O 1
ATOM 1448 N N . GLN A 1 184 ? 12.592 5.556 -32.996 1.00 96.25 184 GLN A N 1
ATOM 1449 C CA . GLN A 1 184 ? 13.522 5.647 -34.123 1.00 96.25 184 GLN A CA 1
ATOM 1450 C C . GLN A 1 184 ? 14.209 4.309 -34.415 1.00 96.25 184 GLN A C 1
ATOM 1452 O O . GLN A 1 184 ? 14.347 3.925 -35.571 1.00 96.25 184 GLN A O 1
ATOM 1457 N N . LEU A 1 185 ? 14.621 3.571 -33.379 1.00 95.56 185 LEU A N 1
ATOM 1458 C CA . LEU A 1 185 ? 15.232 2.252 -33.565 1.00 95.56 185 LEU A CA 1
ATOM 1459 C C . LEU A 1 185 ? 14.263 1.233 -34.147 1.00 95.56 185 LEU A C 1
ATOM 1461 O O . LEU A 1 185 ? 14.686 0.417 -34.959 1.00 95.56 185 LEU A O 1
ATOM 1465 N N . VAL A 1 186 ? 13.005 1.250 -33.708 1.00 95.12 186 VAL A N 1
ATOM 1466 C CA . VAL A 1 186 ? 11.972 0.370 -34.259 1.00 95.12 186 VAL A CA 1
ATOM 1467 C C . VAL A 1 186 ? 11.735 0.713 -35.730 1.00 95.12 186 VAL A C 1
ATOM 1469 O O . VAL A 1 186 ? 11.833 -0.187 -36.552 1.00 95.12 186 VAL A O 1
ATOM 1472 N N . ASP A 1 187 ? 11.569 1.994 -36.072 1.00 95.44 187 ASP A N 1
ATOM 1473 C CA . ASP A 1 187 ? 11.388 2.471 -37.455 1.00 95.44 187 ASP A CA 1
ATOM 1474 C C . ASP A 1 187 ? 12.563 2.084 -38.376 1.00 95.44 187 ASP A C 1
ATOM 1476 O O . ASP A 1 187 ? 12.369 1.585 -39.480 1.00 95.44 187 ASP A O 1
ATOM 1480 N N . TRP A 1 188 ? 13.811 2.207 -37.909 1.00 94.38 188 TRP A N 1
ATOM 1481 C CA . TRP A 1 188 ? 14.984 1.760 -38.680 1.00 94.38 188 TRP A CA 1
ATOM 1482 C C . TRP A 1 188 ? 15.088 0.241 -38.842 1.00 94.38 188 TRP A C 1
ATOM 1484 O O . TRP A 1 188 ? 15.852 -0.241 -39.685 1.00 94.38 188 TRP A O 1
ATOM 1494 N N . LEU A 1 189 ? 14.405 -0.515 -37.984 1.00 90.38 189 LEU A N 1
ATOM 1495 C CA . LEU A 1 189 ? 14.386 -1.971 -37.995 1.00 90.38 189 LEU A CA 1
ATOM 1496 C C . LEU A 1 189 ? 13.165 -2.545 -38.716 1.00 90.38 189 LEU A C 1
ATOM 1498 O O . LEU A 1 189 ? 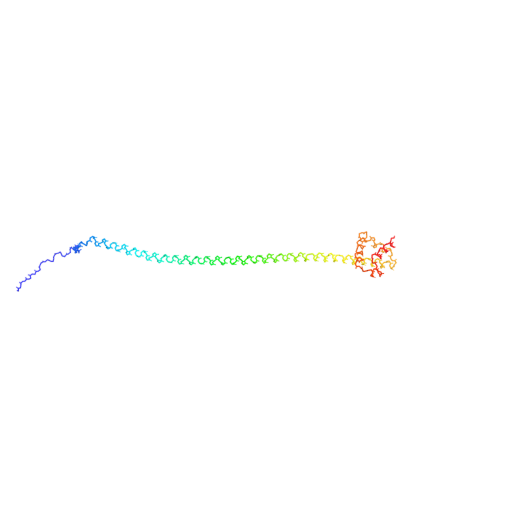13.156 -3.757 -38.921 1.00 90.38 189 LEU A O 1
ATOM 1502 N N . GLU A 1 190 ? 12.201 -1.740 -39.153 1.00 81.00 190 GLU A N 1
ATOM 1503 C CA . GLU A 1 190 ? 11.196 -2.165 -40.141 1.00 81.00 190 GLU A CA 1
ATOM 1504 C C . GLU A 1 190 ? 11.839 -2.440 -41.522 1.00 81.00 190 GLU A C 1
ATOM 1506 O O . GLU A 1 190 ? 11.273 -3.248 -42.293 1.00 81.00 190 GLU A O 1
#

Radius of gyration: 62.78 Å; chains: 1; bounding box: 89×74×185 Å

Sequence (190 aa):
MSTGSDKEEQASLQHAAEHEKPHKKLSVMTYLVILIAAAFLLLLLSYFMQQRANQEAIADLQQTSNSAVQSLDNLIAERDGLKRQNEELQTRLDELQSELNDAVRAAQENQKQQSAATEANLALMRLNQLRALYNQGRYREARALLEEWGEAGAASTEKALEGIRSAMTEEELEIYDPLEAYRQLVDWLE

Secondary structure (DSSP, 8-state):
---------------------------HHHHHHHHHHHHHHHHHHHHHHHHHHHHHHHHHHHHHHHHHHHHHHHHHHHHHHHHHHHHHHHHHHHHHHHHHHHHHHHHHHHHHHHHHHHHHHHHHHHHHHHHHHHHTT-HHHHHHHHHHHHHHHHHHHHHHHHHHHHHS-HHHHHH--HHHHHHHHHHHH-